Protein AF-A0A355X4A0-F1 (afdb_monomer_lite)

Sequence (243 aa):
MKKEEYIEKVLAHIQNKAFVSTIRQEIEGHIDDRELYYKDCGYDTETAQQKAIEHMGSADKLGIQMDMLHDYKKQKIVCIIGLVIFILHLICIKYLSSLIFNDYISPQSACISMIIACIVYRCAFVSRCRIILFLQGIASFGAALYFTENFNLIWIFSYTESDDIFEIICAVSVAVLGIMFFIHSIMCLTCSGEINALIKGKPNNKILRRYEIYGHILSAFSIACAVLAITCIPTVIEPFLQN

Radius of gyration: 24.7 Å; chains: 1; bounding box: 65×35×74 Å

pLDDT: mean 74.08, std 14.28, range [42.25, 96.19]

Secondary structure (DSSP, 8-state):
--HHHHHHHHHTT---HHHHHHHHHHHHHHHHHHHHHHHHTT--HHHHHHHHHHHH--HHHHHHHHHHHT-HHHHHHHHHHHHHHHHHHHHHHHHHHHHH-SS---HHHHHHHHHHHHHHHHHHHHTT-HHHHHHHHHHHHHHHHHHHHHTTHHHHTT---HHHHHHHHHHHHHHHHHHHHHHHHHHHHHT-HHHHHHHHSS--HHHHHHHHHHHHHHHHHHHHHHHHHHHHSHHHHTTTS--

Foldseek 3Di:
DALVVLLVLLLVLAPDPVCSVVSSVVSVVQLVVQLVVVVVVVDDNVVSSVVSSVVVPDSNVNSNVVNVVVPPVVLVVLVVVLVVLVVVLVVLLVVVCVVPPPLADDLLNLLVSLLSLLVSCLSCLVSLPLVSLQVSLVVLQVVLVVLPVSVPPVVLVVDDDPVSVVSVVSNVLSNVLSNLSNVLSVLSVCLPQVNCCVVPVGRDVVSVVVSNVVSVVSSVVSVVSSVVSVVVVVVVCVVVVVD

Structure (mmCIF, N/CA/C/O backbone):
data_AF-A0A355X4A0-F1
#
_entry.id   AF-A0A355X4A0-F1
#
loop_
_atom_site.group_PDB
_atom_site.id
_atom_site.type_symbol
_atom_site.label_atom_id
_atom_site.label_alt_id
_atom_site.label_comp_id
_atom_site.label_asym_id
_atom_site.label_entity_id
_atom_site.label_seq_id
_atom_site.pdbx_PDB_ins_code
_atom_site.Cartn_x
_atom_site.Cartn_y
_atom_site.Cartn_z
_atom_site.occupancy
_atom_site.B_iso_or_equiv
_atom_site.auth_seq_id
_atom_site.auth_comp_id
_atom_site.auth_asym_id
_atom_site.auth_atom_id
_atom_site.pdbx_PDB_model_num
ATOM 1 N N . MET A 1 1 ? -18.831 -1.810 35.058 1.00 83.69 1 MET A N 1
ATOM 2 C CA . MET A 1 1 ? -17.821 -0.867 34.518 1.00 83.69 1 MET A CA 1
ATOM 3 C C . MET A 1 1 ? -18.489 -0.128 33.381 1.00 83.69 1 MET A C 1
ATOM 5 O O . MET A 1 1 ? -19.168 -0.781 32.600 1.00 83.69 1 MET A O 1
ATOM 9 N N . LYS A 1 2 ? -18.372 1.199 33.309 1.00 91.06 2 LYS A N 1
ATOM 10 C CA . LYS A 1 2 ? -19.037 1.971 32.242 1.00 91.06 2 LYS A CA 1
ATOM 11 C C . LYS A 1 2 ? -18.257 1.879 30.925 1.00 91.06 2 LYS A C 1
ATOM 13 O O . LYS A 1 2 ? -17.052 1.640 30.953 1.00 91.06 2 LYS A O 1
ATOM 18 N N . LYS A 1 3 ? -18.924 2.115 29.786 1.00 92.25 3 LYS A N 1
ATOM 19 C CA . LYS A 1 3 ? -18.299 2.113 28.444 1.00 92.25 3 LYS A CA 1
ATOM 20 C C . LYS A 1 3 ? -17.035 2.979 28.395 1.00 92.25 3 LYS A C 1
ATOM 22 O O . LYS A 1 3 ? -15.987 2.500 27.976 1.00 92.25 3 LYS A O 1
ATOM 27 N N . GLU A 1 4 ? -17.125 4.214 28.883 1.00 94.00 4 GLU A N 1
ATOM 28 C CA . GLU A 1 4 ? -15.998 5.155 28.857 1.00 94.00 4 GLU A CA 1
ATOM 29 C C . GLU A 1 4 ? -14.817 4.666 29.704 1.00 94.00 4 GLU A C 1
ATOM 31 O O . GLU A 1 4 ? -13.674 4.686 29.268 1.00 94.00 4 GLU A O 1
ATOM 36 N N . GLU A 1 5 ? -15.099 4.134 30.893 1.00 94.75 5 GLU A N 1
ATOM 37 C CA . GLU A 1 5 ? -14.084 3.585 31.797 1.00 94.75 5 GLU A CA 1
ATOM 38 C C . GLU A 1 5 ? -13.359 2.380 31.174 1.00 94.75 5 GLU A C 1
ATOM 40 O O . GLU A 1 5 ? -12.141 2.248 31.303 1.00 94.75 5 GLU A O 1
ATOM 45 N N . TYR A 1 6 ? -14.091 1.525 30.450 1.00 95.88 6 TYR A N 1
ATOM 46 C CA . TYR A 1 6 ? -13.503 0.420 29.696 1.00 95.88 6 TYR A CA 1
ATOM 47 C C . TYR A 1 6 ? -12.553 0.921 28.609 1.00 95.88 6 TYR A C 1
ATOM 49 O O . TYR A 1 6 ? -11.417 0.455 28.523 1.00 95.88 6 TYR A O 1
ATOM 57 N N . ILE A 1 7 ? -13.010 1.879 27.798 1.00 95.50 7 ILE A N 1
ATOM 58 C CA . ILE A 1 7 ? -12.231 2.449 26.696 1.00 95.50 7 ILE A CA 1
ATOM 59 C C . ILE A 1 7 ? -10.959 3.102 27.233 1.00 95.50 7 ILE A C 1
ATOM 61 O O . ILE A 1 7 ? -9.876 2.780 26.754 1.00 95.50 7 ILE A O 1
ATOM 65 N N . GLU A 1 8 ? -11.056 3.943 28.263 1.00 96.19 8 GLU A N 1
ATOM 66 C CA . GLU A 1 8 ? -9.885 4.579 28.881 1.00 96.19 8 GLU A CA 1
ATOM 67 C C . GLU A 1 8 ? -8.876 3.546 29.388 1.00 96.19 8 GLU A C 1
ATOM 69 O O . GLU A 1 8 ? -7.669 3.683 29.178 1.00 96.19 8 GLU A O 1
ATOM 74 N N . LYS A 1 9 ? -9.363 2.456 29.989 1.00 96.19 9 LYS A N 1
ATOM 75 C CA . LYS A 1 9 ? -8.500 1.376 30.465 1.00 96.19 9 LYS A CA 1
ATOM 76 C C . LYS A 1 9 ? -7.798 0.639 29.321 1.00 96.19 9 LYS A C 1
ATOM 78 O O . LYS A 1 9 ? -6.629 0.293 29.463 1.00 96.19 9 LYS A O 1
ATOM 83 N N . VAL A 1 10 ? -8.461 0.431 28.181 1.00 95.12 10 VAL A N 1
ATOM 84 C CA . VAL A 1 10 ? -7.822 -0.131 26.976 1.00 95.12 10 VAL A CA 1
ATOM 85 C C . VAL A 1 10 ? -6.773 0.838 26.419 1.00 95.12 10 VAL A C 1
ATOM 87 O O . VAL A 1 10 ? -5.648 0.433 26.127 1.00 95.12 10 VAL A O 1
ATOM 90 N N . LEU A 1 11 ? -7.114 2.126 26.309 1.00 94.44 11 LEU A N 1
ATOM 91 C CA . LEU A 1 11 ? -6.246 3.164 25.746 1.00 94.44 11 LEU A CA 1
ATOM 92 C C . LEU A 1 11 ? -5.001 3.445 26.600 1.00 94.44 11 LEU A C 1
ATOM 94 O O . LEU A 1 11 ? -3.976 3.867 26.060 1.00 94.44 11 LEU A O 1
ATOM 98 N N . ALA A 1 12 ? -5.054 3.178 27.907 1.00 94.38 12 ALA A N 1
ATOM 99 C CA . ALA A 1 12 ? -3.913 3.310 28.812 1.00 94.38 12 ALA A CA 1
ATOM 100 C C . ALA A 1 12 ? -2.725 2.407 28.427 1.00 94.38 12 ALA A C 1
ATOM 102 O O . ALA A 1 12 ? -1.577 2.768 28.689 1.00 94.38 12 ALA A O 1
ATOM 103 N N . HIS A 1 13 ? -2.983 1.276 27.761 1.00 91.62 13 HIS A N 1
ATOM 104 C CA . HIS A 1 13 ? -1.943 0.362 27.270 1.00 91.62 13 HIS A CA 1
ATOM 105 C C . HIS A 1 13 ? -1.293 0.826 25.962 1.00 91.62 13 HIS A C 1
ATOM 107 O O . HIS A 1 13 ? -0.249 0.303 25.585 1.00 91.62 13 HIS A O 1
ATOM 113 N N . ILE A 1 14 ? -1.874 1.820 25.281 1.00 88.44 14 ILE A N 1
ATOM 114 C CA . ILE A 1 14 ? -1.384 2.295 23.987 1.00 88.44 14 ILE A CA 1
ATOM 115 C C . ILE A 1 14 ? -0.216 3.264 24.192 1.00 88.44 14 ILE A C 1
ATOM 117 O O . ILE A 1 14 ? -0.379 4.411 24.644 1.00 88.44 14 ILE A O 1
ATOM 121 N N . GLN A 1 15 ? 0.981 2.818 23.809 1.00 83.19 15 GLN A N 1
ATOM 122 C CA . GLN A 1 15 ? 2.205 3.611 23.920 1.00 83.19 15 GLN A CA 1
ATOM 123 C C . GLN A 1 15 ? 2.239 4.727 22.875 1.00 83.19 15 GLN A C 1
ATOM 125 O O . GLN A 1 15 ? 2.650 5.854 23.165 1.00 83.19 15 GLN A O 1
ATOM 130 N N . ASN A 1 16 ? 1.778 4.438 21.655 1.00 76.25 16 ASN A N 1
ATOM 131 C CA . ASN A 1 16 ? 1.802 5.408 20.570 1.00 76.25 16 ASN A CA 1
ATOM 132 C C . ASN A 1 16 ? 0.557 6.306 20.564 1.00 76.25 16 ASN A C 1
ATOM 134 O O . ASN A 1 16 ? -0.514 5.926 20.087 1.00 76.25 16 ASN A O 1
ATOM 138 N N . LYS A 1 17 ? 0.733 7.555 21.005 1.00 80.38 17 LYS A N 1
ATOM 139 C CA . LYS A 1 17 ? -0.342 8.555 21.076 1.00 80.38 17 LYS A CA 1
ATOM 140 C C . LYS A 1 17 ? -0.965 8.914 19.723 1.00 80.38 17 LYS A C 1
ATOM 142 O O . LYS A 1 17 ? -2.125 9.307 19.704 1.00 80.38 17 LYS A O 1
ATOM 147 N N . ALA A 1 18 ? -0.261 8.708 18.607 1.00 70.44 18 ALA A N 1
ATOM 148 C CA . ALA A 1 18 ? -0.813 8.957 17.274 1.00 70.44 18 ALA A CA 1
ATOM 149 C C . ALA A 1 18 ? -1.974 8.008 16.917 1.00 70.44 18 ALA A C 1
ATOM 151 O O . ALA A 1 18 ? -2.864 8.393 16.166 1.00 70.44 18 ALA A O 1
ATOM 152 N N . PHE A 1 19 ? -1.993 6.789 17.470 1.00 72.94 19 PHE A N 1
ATOM 153 C CA . PHE A 1 19 ? -3.037 5.798 17.185 1.00 72.94 19 PHE A CA 1
ATOM 154 C C . PHE A 1 19 ? -4.173 5.784 18.210 1.00 72.94 19 PHE A C 1
ATOM 156 O O . PHE A 1 19 ? -5.199 5.160 17.956 1.00 72.94 19 PHE A O 1
ATOM 163 N N . VAL A 1 20 ? -4.042 6.502 19.331 1.00 84.50 20 VAL A N 1
ATOM 164 C CA . VAL A 1 20 ? -5.047 6.522 20.410 1.00 84.50 20 VAL A CA 1
ATOM 165 C C . VAL A 1 20 ? -6.430 6.925 19.895 1.00 84.50 20 VAL A C 1
ATOM 167 O O . VAL A 1 20 ? -7.415 6.280 20.238 1.00 84.50 20 VAL A O 1
ATOM 170 N N . SER A 1 21 ? -6.517 7.942 19.032 1.00 80.56 21 SER A N 1
ATOM 171 C CA . SER A 1 21 ? -7.794 8.385 18.451 1.00 80.56 21 SER A CA 1
ATOM 172 C C . SER A 1 21 ? -8.423 7.336 17.530 1.00 80.56 21 SER A C 1
ATOM 174 O O . SER A 1 21 ? -9.635 7.143 17.550 1.00 80.56 21 SER A O 1
ATOM 176 N N . THR A 1 22 ? -7.599 6.634 16.749 1.00 78.12 22 THR A N 1
ATOM 177 C CA . THR A 1 22 ? -8.055 5.595 15.815 1.00 78.12 22 THR A CA 1
ATOM 178 C C . THR A 1 22 ? -8.544 4.363 16.574 1.00 78.12 22 THR A C 1
ATOM 180 O O . THR A 1 22 ? -9.648 3.888 16.323 1.00 78.12 22 THR A O 1
ATOM 183 N N . ILE A 1 23 ? -7.760 3.896 17.550 1.00 86.25 23 ILE A N 1
ATOM 184 C CA . ILE A 1 23 ? -8.090 2.736 18.388 1.00 86.25 23 ILE A CA 1
ATOM 185 C C . ILE A 1 23 ? -9.340 3.018 19.227 1.00 86.25 23 ILE A C 1
ATOM 187 O O . ILE A 1 23 ? -10.214 2.160 19.329 1.00 86.25 23 ILE A O 1
ATOM 191 N N . ARG A 1 24 ? -9.477 4.236 19.771 1.00 91.38 24 ARG A N 1
ATOM 192 C CA . ARG A 1 24 ? -10.701 4.667 20.460 1.00 91.38 24 ARG A CA 1
ATOM 193 C C . ARG A 1 24 ? -11.923 4.486 19.566 1.00 91.38 24 ARG A C 1
ATOM 195 O O . ARG A 1 24 ? -12.879 3.840 19.977 1.00 91.38 24 ARG A O 1
ATOM 202 N N . GLN A 1 25 ? -11.870 5.019 18.347 1.00 83.19 25 GLN A N 1
ATOM 203 C CA . GLN A 1 25 ? -12.998 4.969 17.421 1.00 83.19 25 GLN A CA 1
ATOM 204 C C . GLN A 1 25 ? -13.369 3.527 17.030 1.00 83.19 25 GLN A C 1
ATOM 206 O O . GLN A 1 25 ? -1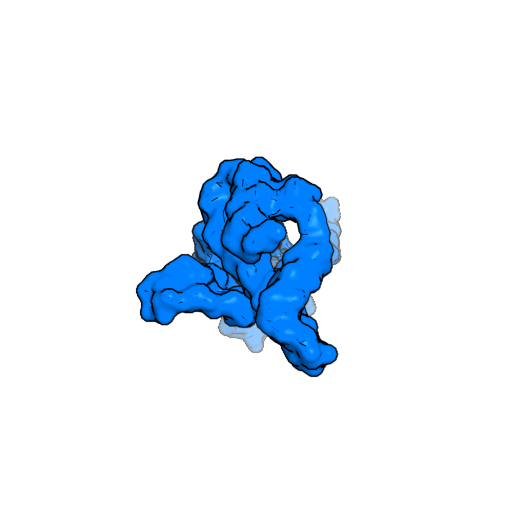4.550 3.213 16.888 1.00 83.19 25 GLN A O 1
ATOM 211 N N . GLU A 1 26 ? -12.377 2.651 16.857 1.00 86.12 26 GLU A N 1
ATOM 212 C CA . GLU A 1 26 ? -12.596 1.231 16.560 1.00 86.12 26 GLU A CA 1
ATOM 213 C C . GLU A 1 26 ? -13.312 0.512 17.711 1.00 86.12 26 GLU A C 1
ATOM 215 O O . GLU A 1 26 ? -14.306 -0.181 17.487 1.00 86.12 26 GLU A O 1
ATOM 220 N N . ILE A 1 27 ? -12.848 0.720 18.946 1.00 93.62 27 ILE A N 1
ATOM 221 C CA . ILE A 1 27 ? -13.436 0.104 20.141 1.00 93.62 27 ILE A CA 1
ATOM 222 C C . ILE A 1 27 ? -14.838 0.658 20.399 1.00 93.62 27 ILE A C 1
ATOM 224 O O . ILE A 1 27 ? -15.752 -0.119 20.668 1.00 93.62 27 ILE A O 1
ATOM 228 N N . GLU A 1 28 ? -15.023 1.977 20.301 1.00 91.69 28 GLU A N 1
ATOM 229 C CA . GLU A 1 28 ? -16.331 2.620 20.452 1.00 91.69 28 GLU A CA 1
ATOM 230 C C . GLU A 1 28 ? -17.339 2.045 19.461 1.00 91.69 28 GLU A C 1
ATOM 232 O O . GLU A 1 28 ? -18.401 1.593 19.886 1.00 91.69 28 GLU A O 1
ATOM 237 N N . GLY A 1 29 ? -16.974 1.983 18.176 1.00 84.69 29 GLY A N 1
ATOM 238 C CA . GLY A 1 29 ? -17.834 1.425 17.136 1.00 84.69 29 GLY A CA 1
ATOM 239 C C . GLY A 1 29 ? -18.177 -0.043 17.383 1.00 84.69 29 GLY A C 1
ATOM 240 O O . GLY A 1 29 ? -19.336 -0.426 17.274 1.00 84.69 29 GLY A O 1
ATOM 241 N N . HIS A 1 30 ? -17.202 -0.862 17.787 1.00 89.31 30 HIS A N 1
ATOM 242 C CA . HIS A 1 30 ? -17.462 -2.276 18.054 1.00 89.31 30 HIS A CA 1
ATOM 243 C C . HIS A 1 30 ? -18.342 -2.488 19.299 1.00 89.31 30 HIS A C 1
ATOM 245 O O . HIS A 1 30 ? -19.174 -3.393 19.309 1.00 89.31 30 HIS A O 1
ATOM 251 N N . ILE A 1 31 ? -18.197 -1.665 20.344 1.00 92.75 31 ILE A N 1
ATOM 252 C CA . ILE A 1 31 ? -19.097 -1.705 21.507 1.00 92.75 31 ILE A CA 1
ATOM 253 C C . ILE A 1 31 ? -20.508 -1.277 21.101 1.00 92.75 31 ILE A C 1
ATOM 255 O O . ILE A 1 31 ? -21.461 -1.946 21.489 1.00 92.75 31 ILE A O 1
ATOM 259 N N . ASP A 1 32 ? -20.646 -0.220 20.299 1.00 91.19 32 ASP A N 1
ATOM 260 C CA . ASP A 1 32 ? -21.950 0.277 19.844 1.00 91.19 32 ASP A CA 1
ATOM 261 C C . ASP A 1 32 ? -22.687 -0.749 18.976 1.00 91.19 32 ASP A C 1
ATOM 263 O O . ASP A 1 32 ? -23.872 -1.007 19.196 1.00 91.19 32 ASP A O 1
ATOM 267 N N . ASP A 1 33 ? -21.976 -1.409 18.059 1.00 91.12 33 ASP A N 1
ATOM 268 C CA . ASP A 1 33 ? -22.529 -2.490 17.239 1.00 91.12 33 ASP A CA 1
ATOM 269 C C . ASP A 1 33 ? -23.017 -3.666 18.109 1.00 91.12 33 ASP A C 1
ATOM 271 O O . ASP A 1 33 ? -24.063 -4.267 17.845 1.00 91.12 33 ASP A O 1
ATOM 275 N N . ARG A 1 34 ? -22.283 -3.997 19.182 1.00 91.12 34 ARG A N 1
ATOM 276 C CA . ARG A 1 34 ? -22.663 -5.065 20.123 1.00 91.12 34 ARG A CA 1
ATOM 277 C C . ARG A 1 34 ? -23.814 -4.662 21.033 1.00 91.12 34 ARG A C 1
ATOM 279 O O . ARG A 1 34 ? -24.676 -5.491 21.311 1.00 91.12 34 ARG A O 1
ATOM 286 N N . GLU A 1 35 ? -23.846 -3.415 21.485 1.00 93.19 35 GLU A N 1
ATOM 287 C CA . GLU A 1 35 ? -24.946 -2.881 22.285 1.00 93.19 35 GLU A CA 1
ATOM 288 C C . GLU A 1 35 ? -26.249 -2.916 21.479 1.00 93.19 35 GLU A C 1
ATOM 290 O O . GLU A 1 35 ? -27.268 -3.388 21.984 1.00 93.19 35 GLU A O 1
ATOM 295 N N . LEU A 1 36 ? -26.206 -2.497 20.210 1.00 92.38 36 LEU A N 1
ATOM 296 C CA . LEU A 1 36 ? -27.352 -2.563 19.306 1.00 92.38 36 LEU A CA 1
ATOM 297 C C . LEU A 1 36 ? -27.847 -4.004 19.129 1.00 92.38 36 LEU A C 1
ATOM 299 O O . LEU A 1 36 ? -29.034 -4.263 19.292 1.00 92.38 36 LEU A O 1
ATOM 303 N N . TYR A 1 37 ? -26.934 -4.954 18.907 1.00 94.12 37 TYR A N 1
ATOM 304 C CA . TYR A 1 37 ? -27.278 -6.374 18.809 1.00 94.12 37 TYR A CA 1
ATOM 305 C C . TYR A 1 37 ? -28.032 -6.890 20.046 1.00 94.12 37 TYR A C 1
ATOM 307 O O . TYR A 1 37 ? -29.023 -7.611 19.922 1.00 94.12 37 TYR A O 1
ATOM 315 N N . TYR A 1 38 ? -27.593 -6.526 21.254 1.00 95.19 38 TYR A N 1
ATOM 316 C CA . TYR A 1 38 ? -28.279 -6.954 22.473 1.00 95.19 38 TYR A CA 1
ATOM 317 C C . TYR A 1 38 ? -29.625 -6.245 22.672 1.00 95.19 38 TYR A C 1
ATOM 319 O O . TYR A 1 38 ? -30.570 -6.878 23.144 1.00 95.19 38 TYR A O 1
ATOM 327 N N . LYS A 1 39 ? -29.764 -4.983 22.258 1.00 94.31 39 LYS A N 1
ATOM 328 C CA . LYS A 1 39 ? -31.074 -4.311 22.230 1.00 94.31 39 LYS A CA 1
ATOM 329 C C . LYS A 1 39 ? -32.048 -5.009 21.284 1.00 94.31 39 LYS A C 1
ATOM 331 O O . LYS A 1 39 ? -33.187 -5.255 21.670 1.00 94.31 39 LYS A O 1
ATOM 336 N N . ASP A 1 40 ? -31.587 -5.414 20.103 1.00 96.06 40 ASP A N 1
ATOM 337 C CA . ASP A 1 40 ? -32.395 -6.165 19.131 1.00 96.06 40 ASP A CA 1
ATOM 338 C C . ASP A 1 40 ? -32.803 -7.549 19.664 1.00 96.06 40 ASP A C 1
ATOM 340 O O . ASP A 1 40 ? -33.860 -8.076 19.320 1.00 96.06 40 ASP A O 1
ATOM 344 N N . CYS A 1 41 ? -32.004 -8.118 20.571 1.00 94.50 41 CYS A N 1
ATOM 345 C CA . CYS A 1 41 ? -32.339 -9.334 21.315 1.00 94.50 41 CYS A CA 1
ATOM 346 C C . CYS A 1 41 ? -33.338 -9.102 22.471 1.00 94.50 41 CYS A C 1
ATOM 348 O O . CYS A 1 41 ? -33.665 -10.051 23.184 1.00 94.50 41 CYS A O 1
ATOM 350 N N . GLY A 1 42 ? -33.818 -7.871 22.676 1.00 95.38 42 GLY A N 1
ATOM 351 C CA . GLY A 1 42 ? -34.819 -7.513 23.684 1.00 95.38 42 GLY A CA 1
ATOM 352 C C . GLY A 1 42 ? -34.262 -7.129 25.058 1.00 95.38 42 GLY A C 1
ATOM 353 O O . GLY A 1 42 ? -35.037 -7.024 26.007 1.00 95.38 42 GLY A O 1
ATOM 354 N N . TYR A 1 43 ? -32.947 -6.921 25.193 1.00 95.56 43 TYR A N 1
ATOM 355 C CA . TYR A 1 43 ? -32.366 -6.386 26.428 1.00 95.56 43 TYR A CA 1
ATOM 356 C C . TYR A 1 43 ? -32.599 -4.873 26.539 1.00 95.56 43 TYR A C 1
ATOM 358 O O . TYR A 1 43 ? -32.575 -4.152 25.541 1.00 95.56 43 TYR A O 1
ATOM 366 N N . ASP A 1 44 ? -32.781 -4.375 27.763 1.00 95.62 44 ASP A N 1
ATOM 367 C CA . ASP A 1 44 ? -32.791 -2.936 28.024 1.00 95.62 44 ASP A CA 1
ATOM 368 C C . ASP A 1 44 ? -31.405 -2.317 27.768 1.00 95.62 44 ASP A C 1
ATOM 370 O O . ASP A 1 44 ? -30.392 -3.012 27.691 1.00 95.62 44 ASP A O 1
ATOM 374 N N . THR A 1 45 ? -31.353 -0.992 27.643 1.00 91.19 45 THR A N 1
ATOM 375 C CA . THR A 1 45 ? -30.124 -0.265 27.295 1.00 91.19 45 THR A CA 1
ATOM 376 C C . THR A 1 45 ? -28.965 -0.517 28.260 1.00 91.19 45 THR A C 1
ATOM 378 O O . THR A 1 45 ? -27.829 -0.652 27.807 1.00 91.19 45 THR A O 1
ATOM 381 N N . GLU A 1 46 ? -29.221 -0.586 29.567 1.00 93.00 46 GLU A N 1
ATOM 382 C CA . GLU A 1 46 ? -28.163 -0.762 30.566 1.00 93.00 46 GLU A CA 1
ATOM 383 C C . GLU A 1 46 ? -27.605 -2.188 30.505 1.00 93.00 46 GLU A C 1
ATOM 385 O O . GLU A 1 46 ? -26.390 -2.384 30.390 1.00 93.00 46 GLU A O 1
ATOM 390 N N . THR A 1 47 ? -28.491 -3.186 30.464 1.00 93.75 47 THR A N 1
ATOM 391 C CA . THR A 1 47 ? -28.101 -4.595 30.323 1.00 93.75 47 THR A CA 1
ATOM 392 C C . THR A 1 47 ? -27.400 -4.861 28.990 1.00 93.75 47 THR A C 1
ATOM 394 O O . THR A 1 47 ? -26.416 -5.603 28.941 1.00 93.75 47 THR A O 1
ATOM 397 N N . ALA A 1 48 ? -27.868 -4.250 27.900 1.00 95.62 48 ALA A N 1
ATOM 398 C CA . ALA A 1 48 ? -27.268 -4.381 26.576 1.00 95.62 48 ALA A CA 1
ATOM 399 C C . ALA A 1 48 ? -25.843 -3.816 26.536 1.00 95.62 48 ALA A C 1
ATOM 401 O O . ALA A 1 48 ? -24.941 -4.470 26.008 1.00 95.62 48 ALA A O 1
ATOM 402 N N . GLN A 1 49 ? -25.618 -2.645 27.141 1.00 94.44 49 GLN A N 1
ATOM 403 C CA . GLN A 1 49 ? -24.288 -2.043 27.224 1.00 94.44 49 GLN A CA 1
ATOM 404 C C . GLN A 1 49 ? -23.336 -2.900 28.062 1.00 94.44 49 GLN A C 1
ATOM 406 O O . GLN A 1 49 ? -22.199 -3.148 27.658 1.00 94.44 49 GLN A O 1
ATOM 411 N N . GLN A 1 50 ? -23.796 -3.396 29.210 1.00 95.19 50 GLN A N 1
ATOM 412 C CA . GLN A 1 50 ? -22.979 -4.245 30.073 1.00 95.19 50 GLN A CA 1
ATOM 413 C C . GLN A 1 50 ? -22.590 -5.552 29.361 1.00 95.19 50 GLN A C 1
ATOM 415 O O . GLN A 1 50 ? -21.416 -5.926 29.363 1.00 95.19 50 GLN A O 1
ATOM 420 N N . LYS A 1 51 ? -23.529 -6.189 28.648 1.00 94.56 51 LYS A N 1
ATOM 421 C CA . LYS A 1 51 ? -23.255 -7.367 27.807 1.00 94.56 51 LYS A CA 1
ATOM 422 C C . LYS A 1 51 ? -22.311 -7.065 26.644 1.00 94.56 51 LYS A C 1
ATOM 424 O O . LYS A 1 51 ? -21.490 -7.913 26.290 1.00 94.56 51 LYS A O 1
ATOM 429 N N . ALA A 1 52 ? -22.407 -5.879 26.044 1.00 94.69 52 ALA A N 1
ATOM 430 C CA . ALA A 1 52 ? -21.487 -5.447 24.997 1.00 94.69 52 ALA A CA 1
ATOM 431 C C . ALA A 1 52 ? -20.053 -5.348 25.533 1.00 94.69 52 ALA A C 1
ATOM 433 O O . ALA A 1 52 ? -19.142 -5.904 24.924 1.00 94.69 52 ALA A O 1
ATOM 434 N N . ILE A 1 53 ? -19.860 -4.733 26.704 1.00 95.06 53 ILE A N 1
ATOM 435 C CA . ILE A 1 53 ? -18.550 -4.624 27.365 1.00 95.06 53 ILE A CA 1
ATOM 436 C C . ILE A 1 53 ? -18.019 -6.004 27.775 1.00 95.06 53 ILE A C 1
ATOM 438 O O . ILE A 1 53 ? -16.853 -6.308 27.537 1.00 95.06 53 ILE A O 1
ATOM 442 N N . GLU A 1 54 ? -18.860 -6.871 28.342 1.00 93.94 54 GLU A N 1
ATOM 443 C CA . GLU A 1 54 ? -18.472 -8.244 28.700 1.00 93.94 54 GLU A CA 1
ATOM 444 C C . GLU A 1 54 ? -18.024 -9.052 27.479 1.00 93.94 54 GLU A C 1
ATOM 446 O O . GLU A 1 54 ? -17.036 -9.784 27.550 1.00 93.94 54 GLU A O 1
ATOM 451 N N . HIS A 1 55 ? -18.687 -8.860 26.337 1.00 93.25 55 HIS A N 1
ATOM 452 C CA . HIS A 1 55 ? -18.300 -9.477 25.073 1.00 93.25 55 HIS A CA 1
ATOM 453 C C . HIS A 1 55 ? -16.931 -8.983 24.568 1.00 93.25 55 HIS A C 1
ATOM 455 O O . HIS A 1 55 ? -16.224 -9.733 23.896 1.00 93.25 55 HIS A O 1
ATOM 461 N N . MET A 1 56 ? -16.525 -7.747 24.877 1.00 92.62 56 MET A N 1
ATOM 462 C CA . MET A 1 56 ? -15.177 -7.257 24.543 1.00 92.62 56 MET A CA 1
ATOM 463 C C . MET A 1 56 ? -14.082 -7.951 25.368 1.00 92.62 56 MET A C 1
ATOM 465 O O . MET A 1 56 ? -12.919 -7.983 24.965 1.00 92.62 56 MET A O 1
ATOM 469 N N . GLY A 1 57 ? -14.438 -8.531 26.517 1.00 92.88 57 GLY A N 1
ATOM 470 C CA . GLY A 1 57 ? -13.512 -9.221 27.407 1.00 92.88 57 GLY A CA 1
ATOM 471 C C . GLY A 1 57 ? -12.626 -8.266 28.211 1.00 92.88 57 GLY A C 1
ATOM 472 O O . GLY A 1 57 ? -12.984 -7.127 28.502 1.00 92.88 57 GLY A O 1
ATOM 473 N N . SER A 1 58 ? -11.446 -8.735 28.623 1.00 94.94 58 SER A N 1
ATOM 474 C CA . SER A 1 58 ? -10.537 -7.964 29.484 1.00 94.94 58 SER A CA 1
ATOM 475 C C . SER A 1 58 ? -9.945 -6.752 28.757 1.00 94.94 58 SER A C 1
ATOM 477 O O . SER A 1 58 ? -9.238 -6.918 27.763 1.00 94.94 58 SER A O 1
ATOM 479 N N . ALA A 1 59 ? -10.158 -5.556 29.319 1.00 93.94 59 ALA A N 1
ATOM 480 C CA . ALA A 1 59 ? -9.577 -4.306 28.822 1.00 93.94 59 ALA A CA 1
ATOM 481 C C . ALA A 1 59 ? -8.046 -4.374 28.720 1.00 93.94 59 ALA A C 1
ATOM 483 O O . ALA A 1 59 ? -7.465 -3.912 27.744 1.00 93.94 59 ALA A O 1
ATOM 484 N N . ASP A 1 60 ? -7.397 -5.002 29.705 1.00 93.56 60 ASP A N 1
ATOM 485 C CA . ASP A 1 60 ? -5.940 -5.117 29.753 1.00 93.56 60 ASP A CA 1
ATOM 486 C C . ASP A 1 60 ? -5.409 -6.016 28.630 1.00 93.56 60 ASP A C 1
ATOM 488 O O . ASP A 1 60 ? -4.470 -5.656 27.923 1.00 93.56 60 ASP A O 1
ATOM 492 N N . LYS A 1 61 ? -6.054 -7.168 28.401 1.00 92.56 61 LYS A N 1
ATOM 493 C CA . LYS A 1 61 ? -5.679 -8.066 27.298 1.00 92.56 61 LYS A CA 1
ATOM 494 C C . LYS A 1 61 ? -5.902 -7.409 25.939 1.00 92.56 61 LYS A C 1
ATOM 496 O O . LYS A 1 61 ? -5.026 -7.503 25.081 1.00 92.56 61 LYS A O 1
ATOM 501 N N . LEU A 1 62 ? -7.045 -6.746 25.757 1.00 92.69 62 LEU A N 1
ATOM 502 C CA . LEU A 1 62 ? -7.368 -6.046 24.517 1.00 92.69 62 LEU A CA 1
ATOM 503 C C . LEU A 1 62 ? -6.382 -4.900 24.258 1.00 92.69 62 LEU A C 1
ATOM 505 O O . LEU A 1 62 ? -5.876 -4.780 23.149 1.00 92.69 62 LEU A O 1
ATOM 509 N N . GLY A 1 63 ? -6.052 -4.107 25.281 1.00 90.94 63 GLY A N 1
ATOM 510 C CA . GLY A 1 63 ? -5.096 -3.003 25.183 1.00 90.94 63 GLY A CA 1
ATOM 511 C C . GLY A 1 63 ? -3.705 -3.458 24.758 1.00 90.94 63 GLY A C 1
ATOM 512 O O . GLY A 1 63 ? -3.145 -2.901 23.817 1.00 90.94 63 GLY A O 1
ATOM 513 N N . ILE A 1 64 ? -3.187 -4.528 25.369 1.00 88.88 64 ILE A N 1
ATOM 514 C CA . ILE A 1 64 ? -1.894 -5.118 24.989 1.00 88.88 64 ILE A CA 1
ATOM 515 C C . ILE A 1 64 ? -1.925 -5.629 23.540 1.00 88.88 64 ILE A C 1
ATOM 517 O O . ILE A 1 64 ? -0.991 -5.386 22.778 1.00 88.88 64 ILE A O 1
ATOM 521 N N . GLN A 1 65 ? -2.996 -6.318 23.135 1.00 86.56 65 GLN A N 1
ATOM 522 C CA . GLN A 1 65 ? -3.141 -6.812 21.761 1.00 86.56 65 GLN A CA 1
ATOM 523 C C . GLN A 1 65 ? -3.213 -5.668 20.743 1.00 86.56 65 GLN A C 1
ATOM 525 O O . GLN A 1 65 ? -2.573 -5.736 19.694 1.00 86.56 65 GLN A O 1
ATOM 530 N N . MET A 1 66 ? -3.954 -4.607 21.062 1.00 84.81 66 MET A N 1
ATOM 531 C CA . MET A 1 66 ? -4.097 -3.439 20.198 1.00 84.81 66 MET A CA 1
ATOM 532 C C . MET A 1 66 ? -2.790 -2.656 20.066 1.00 84.81 66 MET A C 1
ATOM 534 O O . MET A 1 66 ? -2.449 -2.263 18.949 1.00 84.81 66 MET A O 1
ATOM 538 N N . ASP A 1 67 ? -2.023 -2.492 21.150 1.00 85.06 67 ASP A N 1
ATOM 539 C CA . ASP A 1 67 ? -0.695 -1.862 21.112 1.00 85.06 67 ASP A CA 1
ATOM 540 C C . ASP A 1 67 ? 0.290 -2.678 20.255 1.00 85.06 67 ASP A C 1
ATOM 542 O O . ASP A 1 67 ? 0.989 -2.122 19.409 1.00 85.06 67 ASP A O 1
ATOM 546 N N . MET A 1 68 ? 0.272 -4.014 20.374 1.00 76.56 68 MET A N 1
ATOM 547 C CA . MET A 1 68 ? 1.099 -4.910 19.551 1.00 76.56 68 MET A CA 1
ATOM 548 C C . MET A 1 68 ? 0.745 -4.867 18.058 1.00 76.56 68 MET A C 1
ATOM 550 O O . MET A 1 68 ? 1.638 -4.930 17.209 1.00 76.56 68 MET A O 1
ATOM 554 N N . LEU A 1 69 ? -0.544 -4.786 17.714 1.00 72.06 69 LEU A N 1
ATOM 555 C CA . LEU A 1 69 ? -0.992 -4.668 16.320 1.00 72.06 69 LEU A CA 1
ATOM 556 C C . LEU A 1 69 ? -0.596 -3.319 15.708 1.00 72.06 69 LEU A C 1
ATOM 558 O O . LEU A 1 69 ? -0.287 -3.241 14.517 1.00 72.06 69 LEU A O 1
ATOM 562 N N . HIS A 1 70 ? -0.545 -2.276 16.531 1.00 68.50 70 HIS A N 1
ATOM 563 C CA . HIS A 1 70 ? -0.148 -0.927 16.142 1.00 68.50 70 HIS A CA 1
ATOM 564 C C . HIS A 1 70 ? 1.329 -0.627 16.460 1.00 68.50 70 HIS A C 1
ATOM 566 O O . HIS A 1 70 ? 1.707 0.544 16.558 1.00 68.50 70 HIS A O 1
ATOM 572 N N . ASP A 1 71 ? 2.175 -1.666 16.581 1.00 64.50 71 ASP A N 1
ATOM 573 C CA . ASP A 1 71 ? 3.581 -1.552 16.984 1.00 64.50 71 ASP A CA 1
ATOM 574 C C . ASP A 1 71 ? 4.383 -0.645 16.031 1.00 64.50 71 ASP A C 1
ATOM 576 O O . ASP A 1 71 ? 4.852 -1.006 14.943 1.00 64.50 71 ASP A O 1
ATOM 580 N N . TYR A 1 72 ? 4.550 0.581 16.509 1.00 58.47 72 TYR A N 1
ATOM 581 C CA . TYR A 1 72 ? 5.222 1.699 15.869 1.00 58.47 72 TYR A CA 1
ATOM 582 C C . TYR A 1 72 ? 6.681 1.411 15.504 1.00 58.47 72 TYR A C 1
ATOM 584 O O . TYR A 1 72 ? 7.195 1.976 14.535 1.00 58.47 72 TYR A O 1
ATOM 592 N N . LYS A 1 73 ? 7.370 0.531 16.248 1.00 62.00 73 LYS A N 1
ATOM 593 C CA . LYS A 1 73 ? 8.779 0.207 15.977 1.00 62.00 73 LYS A CA 1
ATOM 594 C C . LYS A 1 73 ? 8.920 -0.541 14.658 1.00 62.00 73 LYS A C 1
ATOM 596 O O . LYS A 1 73 ? 9.785 -0.200 13.853 1.00 62.00 73 LYS A O 1
ATOM 601 N N . LYS A 1 74 ? 8.030 -1.502 14.399 1.00 63.22 74 LYS A N 1
ATOM 602 C CA . LYS A 1 74 ? 8.009 -2.258 13.139 1.00 63.22 74 LYS A CA 1
ATOM 603 C C . LYS A 1 74 ? 7.670 -1.347 11.966 1.00 63.22 74 LYS A C 1
ATOM 605 O O . LYS A 1 74 ? 8.384 -1.363 10.968 1.00 63.22 74 LYS A O 1
ATOM 610 N N . GLN A 1 75 ? 6.658 -0.490 12.111 1.00 61.50 75 GLN A N 1
ATOM 611 C CA . GLN A 1 75 ? 6.282 0.466 11.062 1.00 61.50 75 GLN A CA 1
ATOM 612 C C . GLN A 1 75 ? 7.429 1.433 10.727 1.00 61.50 75 GLN A C 1
ATOM 614 O O . GLN A 1 75 ? 7.729 1.639 9.553 1.00 61.50 75 GLN A O 1
ATOM 619 N N . LYS A 1 76 ? 8.147 1.952 11.735 1.00 65.81 76 LYS A N 1
ATOM 620 C CA . LYS A 1 76 ? 9.346 2.784 11.533 1.00 65.81 76 LYS A CA 1
ATOM 621 C C . LYS A 1 76 ? 10.466 2.063 10.796 1.00 65.81 76 LYS A C 1
ATOM 623 O O . LYS A 1 76 ? 11.060 2.651 9.900 1.00 65.81 76 LYS A O 1
ATOM 628 N N . ILE A 1 77 ? 10.760 0.818 11.164 1.00 70.19 77 ILE A N 1
ATOM 629 C CA . ILE A 1 77 ? 11.806 0.030 10.501 1.00 70.19 77 ILE A CA 1
ATOM 630 C C . ILE A 1 77 ? 11.443 -0.187 9.030 1.00 70.19 77 ILE A C 1
ATOM 632 O O . ILE A 1 77 ? 12.280 0.052 8.165 1.00 70.19 77 ILE A O 1
ATOM 636 N N . VAL A 1 78 ? 10.190 -0.545 8.723 1.00 67.44 78 VAL A N 1
ATOM 637 C CA . VAL A 1 78 ? 9.746 -0.711 7.329 1.00 67.44 78 VAL A CA 1
ATOM 638 C C . VAL A 1 78 ? 9.766 0.626 6.574 1.00 67.44 78 VAL A C 1
ATOM 640 O O . VAL A 1 78 ? 10.180 0.644 5.419 1.00 67.44 78 VAL A O 1
ATOM 643 N N . CYS A 1 79 ? 9.412 1.753 7.209 1.00 65.44 79 CYS A N 1
ATOM 644 C CA . CYS A 1 79 ? 9.571 3.092 6.621 1.00 65.44 79 CYS A CA 1
ATOM 645 C C . CYS A 1 79 ? 11.035 3.408 6.286 1.00 65.44 79 CYS A C 1
ATOM 647 O O . CYS A 1 79 ? 11.317 3.881 5.190 1.00 65.44 79 CYS A O 1
ATOM 649 N N . ILE A 1 80 ? 11.964 3.158 7.218 1.00 73.69 80 ILE A N 1
ATOM 650 C CA . ILE A 1 80 ? 13.400 3.412 7.025 1.00 73.69 80 ILE A CA 1
ATOM 651 C C . ILE A 1 80 ? 13.940 2.531 5.898 1.00 73.69 80 ILE A C 1
ATOM 653 O O . ILE A 1 80 ? 14.615 3.034 5.007 1.00 73.69 80 ILE A O 1
ATOM 657 N N . ILE A 1 81 ? 13.593 1.241 5.891 1.00 72.75 81 ILE A N 1
ATOM 658 C CA . ILE A 1 81 ? 13.957 0.318 4.810 1.00 72.75 81 ILE A CA 1
ATOM 659 C C . ILE A 1 81 ? 13.389 0.819 3.476 1.00 72.75 81 ILE A C 1
ATOM 661 O O . ILE A 1 81 ? 14.127 0.909 2.502 1.00 72.75 81 ILE A O 1
ATOM 665 N N . GLY A 1 82 ? 12.114 1.215 3.432 1.00 67.81 82 GLY A N 1
ATOM 666 C CA . GLY A 1 82 ? 11.485 1.771 2.232 1.00 67.81 82 GLY A CA 1
ATOM 667 C C . GLY A 1 82 ? 12.182 3.035 1.721 1.00 67.81 82 GLY A C 1
ATOM 668 O O . GLY A 1 82 ? 12.417 3.153 0.522 1.00 67.81 82 GLY A O 1
ATOM 669 N N . LEU A 1 83 ? 12.579 3.942 2.619 1.00 69.31 83 LEU A N 1
ATOM 670 C CA . LEU A 1 83 ? 13.334 5.152 2.284 1.00 69.31 83 LEU A CA 1
ATOM 671 C C . LEU A 1 83 ? 14.721 4.817 1.718 1.00 69.31 83 LEU A C 1
ATOM 673 O O . LEU A 1 83 ? 15.126 5.388 0.710 1.00 69.31 83 LEU A O 1
ATOM 677 N N . VAL A 1 84 ? 15.440 3.879 2.340 1.00 76.44 84 VAL A N 1
ATOM 678 C CA . VAL A 1 84 ? 16.759 3.436 1.867 1.00 76.44 84 VAL A CA 1
ATOM 679 C C . VAL A 1 84 ? 16.647 2.803 0.481 1.00 76.44 84 VAL A C 1
ATOM 681 O O . VAL A 1 84 ? 17.409 3.172 -0.407 1.00 76.44 84 VAL A O 1
ATOM 684 N N . ILE A 1 85 ? 15.669 1.917 0.257 1.00 70.06 85 ILE A N 1
ATOM 685 C CA . ILE A 1 85 ? 15.436 1.303 -1.061 1.00 70.06 85 ILE A CA 1
ATOM 686 C C . ILE A 1 85 ? 15.051 2.375 -2.093 1.00 70.06 85 ILE A C 1
ATOM 688 O O . ILE A 1 85 ? 15.539 2.327 -3.217 1.00 70.06 85 ILE A O 1
ATOM 692 N N . PHE A 1 86 ? 14.242 3.373 -1.726 1.00 70.00 86 PHE A N 1
ATOM 693 C CA . PHE A 1 86 ? 13.898 4.485 -2.618 1.00 70.00 86 PHE A CA 1
ATOM 694 C C . PHE A 1 86 ? 15.125 5.320 -3.013 1.00 70.00 86 PHE A C 1
ATOM 696 O O . PHE A 1 86 ? 15.325 5.611 -4.189 1.00 70.00 86 PHE A O 1
ATOM 703 N N . ILE A 1 87 ? 15.993 5.662 -2.058 1.00 72.44 87 ILE A N 1
ATOM 704 C CA . ILE A 1 87 ? 17.243 6.382 -2.344 1.00 72.44 87 ILE A CA 1
ATOM 705 C C . ILE A 1 87 ? 18.151 5.533 -3.244 1.00 72.44 87 ILE A C 1
ATOM 707 O O . ILE A 1 87 ? 18.683 6.042 -4.230 1.00 72.44 87 ILE A O 1
ATOM 711 N N . LEU A 1 88 ? 18.284 4.235 -2.955 1.00 67.31 88 LEU A N 1
ATOM 712 C CA . LEU A 1 88 ? 19.028 3.299 -3.799 1.00 67.31 88 LEU A CA 1
ATOM 713 C C . LEU A 1 88 ? 18.436 3.205 -5.210 1.00 67.31 88 LEU A C 1
ATOM 715 O O . LEU A 1 88 ? 19.197 3.146 -6.167 1.00 67.31 88 LEU A O 1
ATOM 719 N N . HIS A 1 89 ? 17.111 3.251 -5.361 1.00 67.62 89 HIS A N 1
ATOM 720 C CA . HIS A 1 89 ? 16.438 3.275 -6.659 1.00 67.62 89 HIS A CA 1
ATOM 721 C C . HIS A 1 89 ? 16.791 4.529 -7.463 1.00 67.62 89 HIS A C 1
ATOM 723 O O . HIS A 1 89 ? 17.173 4.412 -8.623 1.00 67.62 89 HIS A O 1
ATOM 729 N N . LEU A 1 90 ? 16.743 5.715 -6.845 1.00 66.81 90 LEU A N 1
ATOM 730 C CA . LEU A 1 90 ? 17.121 6.970 -7.507 1.00 66.81 90 LEU A CA 1
ATOM 731 C C . LEU A 1 90 ? 18.596 6.971 -7.935 1.00 66.81 90 LEU A C 1
ATOM 733 O O . LEU A 1 90 ? 18.928 7.416 -9.035 1.00 66.81 90 LEU A O 1
ATOM 737 N N . ILE A 1 91 ? 19.480 6.442 -7.084 1.00 66.62 91 ILE A N 1
ATOM 738 C CA . ILE A 1 91 ? 20.905 6.273 -7.396 1.00 66.62 91 ILE A CA 1
ATOM 739 C C . ILE A 1 91 ? 21.075 5.268 -8.541 1.00 66.62 91 ILE A C 1
ATOM 741 O O . ILE A 1 91 ? 21.799 5.556 -9.488 1.00 66.62 91 ILE A O 1
ATOM 745 N N . CYS A 1 92 ? 20.388 4.126 -8.494 1.00 61.12 92 CYS A N 1
ATOM 746 C CA . CYS A 1 92 ? 20.467 3.082 -9.511 1.00 61.12 92 CYS A CA 1
ATOM 747 C C . CYS A 1 92 ? 19.961 3.579 -10.869 1.00 61.12 92 CYS A C 1
ATOM 749 O O . CYS A 1 92 ? 20.663 3.396 -11.852 1.00 61.12 92 CYS A O 1
ATOM 751 N N . ILE A 1 93 ? 18.834 4.301 -10.926 1.00 63.94 93 ILE A N 1
ATOM 752 C CA . ILE A 1 93 ? 18.351 4.933 -12.163 1.00 63.94 93 ILE A CA 1
ATOM 753 C C . ILE A 1 93 ? 19.412 5.881 -12.721 1.00 63.94 93 ILE A C 1
ATOM 755 O O . ILE A 1 93 ? 19.752 5.780 -13.893 1.00 63.94 93 ILE A O 1
ATOM 759 N N . LYS A 1 94 ? 19.984 6.765 -11.892 1.00 63.09 94 LYS A N 1
ATOM 760 C CA . LYS A 1 94 ? 20.995 7.734 -12.339 1.00 63.09 94 LYS A CA 1
ATOM 761 C C . LYS A 1 94 ? 22.286 7.063 -12.825 1.00 63.09 94 LYS A C 1
ATOM 763 O O . LYS A 1 94 ? 22.835 7.480 -13.838 1.00 63.09 94 LYS A O 1
ATOM 768 N N . TYR A 1 95 ? 22.781 6.047 -12.118 1.00 54.84 95 TYR A N 1
ATOM 769 C CA . TYR A 1 95 ? 24.008 5.334 -12.491 1.00 54.84 95 TYR A CA 1
ATOM 770 C C . TYR A 1 95 ? 23.804 4.411 -13.689 1.00 54.84 95 TYR A C 1
ATOM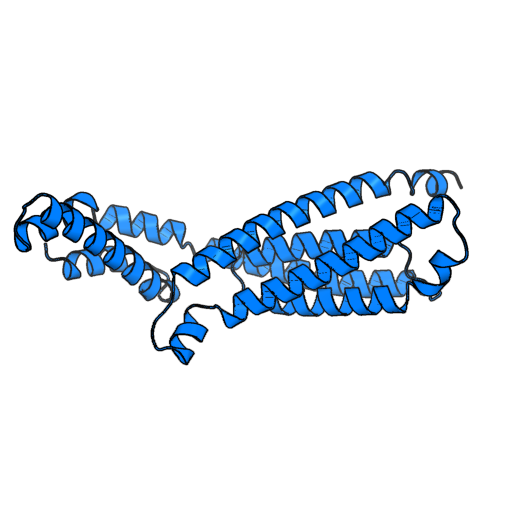 772 O O . TYR A 1 95 ? 24.666 4.378 -14.554 1.00 54.84 95 TYR A O 1
ATOM 780 N N . LEU A 1 96 ? 22.674 3.707 -13.773 1.00 51.50 96 LEU A N 1
ATOM 781 C CA . LEU A 1 96 ? 22.326 2.862 -14.915 1.00 51.50 96 LEU A CA 1
ATOM 782 C C . LEU A 1 96 ? 22.137 3.718 -16.169 1.00 51.50 96 LEU A C 1
ATOM 784 O O . LEU A 1 96 ? 22.703 3.415 -17.207 1.00 51.50 96 LEU A O 1
ATOM 788 N N . SER A 1 97 ? 21.448 4.851 -16.035 1.00 54.38 97 SER A N 1
ATOM 789 C CA . SER A 1 97 ? 21.349 5.885 -17.064 1.00 54.38 97 SER A CA 1
ATOM 790 C C . SER A 1 97 ? 22.746 6.380 -17.477 1.00 54.38 97 SER A C 1
ATOM 792 O O . SER A 1 97 ? 23.078 6.335 -18.654 1.00 54.38 97 SER A O 1
ATOM 794 N N . SER A 1 98 ? 23.624 6.719 -16.522 1.00 53.78 98 SER A N 1
ATOM 795 C CA . SER A 1 98 ? 25.009 7.158 -16.781 1.00 53.78 98 SER A CA 1
ATOM 796 C C . SER A 1 98 ? 25.934 6.102 -17.400 1.00 53.78 98 SER A C 1
ATOM 798 O O . SER A 1 98 ? 26.864 6.485 -18.101 1.00 53.78 98 SER A O 1
ATOM 800 N N . LEU A 1 99 ? 25.736 4.814 -17.110 1.00 47.44 99 LEU A N 1
ATOM 801 C CA . LEU A 1 99 ? 26.504 3.700 -17.682 1.00 47.44 99 LEU A CA 1
ATOM 802 C C . LEU A 1 99 ? 26.011 3.323 -19.085 1.00 47.44 99 LEU A C 1
ATOM 804 O O . LEU A 1 99 ? 26.780 2.751 -19.852 1.00 47.44 99 LEU A O 1
ATOM 808 N N . ILE A 1 100 ? 24.748 3.629 -19.403 1.00 46.75 100 ILE A N 1
ATOM 809 C CA . ILE A 1 100 ? 24.082 3.251 -20.656 1.00 46.75 100 ILE A CA 1
ATOM 810 C C . ILE A 1 100 ? 24.044 4.396 -21.679 1.00 46.75 100 ILE A C 1
ATOM 812 O O . ILE A 1 100 ? 23.873 4.089 -22.850 1.00 46.75 100 ILE A O 1
ATOM 816 N N . PHE A 1 101 ? 24.247 5.672 -21.304 1.00 48.56 101 PHE A N 1
ATOM 817 C CA . PHE A 1 101 ? 24.263 6.825 -22.230 1.00 48.56 101 PHE A CA 1
ATOM 818 C C . PHE A 1 101 ? 25.374 6.752 -23.309 1.00 48.56 101 PHE A C 1
ATOM 820 O O . PHE A 1 101 ? 26.373 7.465 -23.260 1.00 48.56 101 PHE A O 1
ATOM 827 N N . ASN A 1 102 ? 25.185 5.883 -24.299 1.00 47.50 102 ASN A N 1
ATOM 828 C CA . ASN A 1 102 ? 24.811 6.262 -25.654 1.00 47.50 102 ASN A CA 1
ATOM 829 C C . ASN A 1 102 ? 23.271 6.253 -25.743 1.00 47.50 102 ASN A C 1
ATOM 831 O O . ASN A 1 102 ? 22.714 5.187 -25.956 1.00 47.50 102 ASN A O 1
ATOM 835 N N . ASP A 1 103 ? 22.612 7.397 -25.508 1.00 53.28 103 ASP A N 1
ATOM 836 C CA . ASP A 1 103 ? 21.246 7.838 -25.898 1.00 53.28 103 ASP A CA 1
ATOM 837 C C . ASP A 1 103 ? 20.046 6.855 -26.038 1.00 53.28 103 ASP A C 1
ATOM 839 O O . ASP A 1 103 ? 18.975 7.274 -26.473 1.00 53.28 103 ASP A O 1
ATOM 843 N N . TYR A 1 104 ? 20.139 5.587 -25.635 1.00 56.16 104 TYR A N 1
ATOM 844 C CA . TYR A 1 104 ? 19.104 4.572 -25.833 1.00 56.16 104 TYR A CA 1
ATOM 845 C C . TYR A 1 104 ? 18.795 3.844 -24.523 1.00 56.16 104 TYR A C 1
ATOM 847 O O . TYR A 1 104 ? 19.656 3.206 -23.915 1.00 56.16 104 TYR A O 1
ATOM 855 N N . ILE A 1 105 ? 17.544 3.930 -24.069 1.00 58.75 105 ILE A N 1
ATOM 856 C CA . ILE A 1 105 ? 17.074 3.178 -22.902 1.00 58.75 105 ILE A CA 1
ATOM 857 C C . ILE A 1 105 ? 16.803 1.752 -23.356 1.00 58.75 105 ILE A C 1
ATOM 859 O O . ILE A 1 105 ? 15.817 1.487 -24.040 1.00 58.75 105 ILE A O 1
ATOM 863 N N . SER A 1 106 ? 17.658 0.820 -22.949 1.00 62.97 106 SER A N 1
ATOM 864 C CA . SER A 1 106 ? 17.449 -0.583 -23.286 1.00 62.97 106 SER A CA 1
ATOM 865 C C . SER A 1 106 ? 16.226 -1.154 -22.534 1.00 62.97 106 SER A C 1
ATOM 867 O O . SER A 1 106 ? 16.015 -0.814 -21.359 1.00 62.97 106 SER A O 1
ATOM 869 N N . PRO A 1 107 ? 15.431 -2.059 -23.131 1.00 63.38 107 PRO A N 1
ATOM 870 C CA . PRO A 1 107 ? 14.267 -2.674 -22.475 1.00 63.38 107 PRO A CA 1
ATOM 871 C C . PRO A 1 107 ? 14.597 -3.372 -21.145 1.00 63.38 107 PRO A C 1
ATOM 873 O O . PRO A 1 107 ? 13.784 -3.409 -20.217 1.00 63.38 107 PRO A O 1
ATOM 876 N N . GLN A 1 108 ? 15.820 -3.890 -21.007 1.00 66.81 108 GLN A N 1
ATOM 877 C CA . GLN A 1 108 ? 16.301 -4.553 -19.792 1.00 66.81 108 GLN A CA 1
ATOM 878 C C . GLN A 1 108 ? 16.437 -3.556 -18.633 1.00 66.81 108 GLN A C 1
ATOM 880 O O . GLN A 1 108 ? 16.044 -3.854 -17.503 1.00 66.81 108 GLN A O 1
ATOM 885 N N . SER A 1 109 ? 16.936 -2.348 -18.912 1.00 67.75 109 SER A N 1
ATOM 886 C CA . SER A 1 109 ? 17.043 -1.282 -17.911 1.00 67.75 109 SER A CA 1
ATOM 887 C C . SER A 1 109 ? 15.665 -0.842 -17.396 1.00 67.75 109 SER A C 1
ATOM 889 O O . SER A 1 109 ? 15.487 -0.613 -16.195 1.00 67.75 109 SER A O 1
ATOM 891 N N . ALA A 1 110 ? 14.659 -0.838 -18.276 1.00 69.12 110 ALA A N 1
ATOM 892 C CA . ALA A 1 110 ? 13.272 -0.554 -17.930 1.00 69.12 110 ALA A CA 1
ATOM 893 C C . ALA A 1 110 ? 12.660 -1.652 -17.048 1.00 69.12 110 ALA A C 1
ATOM 895 O O . ALA A 1 110 ? 12.008 -1.345 -16.049 1.00 69.12 110 ALA A O 1
ATOM 896 N N . CYS A 1 111 ? 12.940 -2.926 -17.345 1.00 69.75 111 CYS A N 1
ATOM 897 C CA . CYS A 1 111 ? 12.509 -4.056 -16.519 1.00 69.75 111 CYS A CA 1
ATOM 898 C C . CYS A 1 111 ? 13.109 -4.003 -15.108 1.00 69.75 111 CYS A C 1
ATOM 900 O O . CYS A 1 111 ? 12.391 -4.179 -14.123 1.00 69.75 111 CYS A O 1
ATOM 902 N N . ILE A 1 112 ? 14.408 -3.706 -14.991 1.00 73.44 112 ILE A N 1
ATOM 903 C CA . ILE A 1 112 ? 15.082 -3.553 -13.692 1.00 73.44 112 ILE A CA 1
ATOM 904 C C . ILE A 1 112 ? 14.467 -2.389 -12.906 1.00 73.44 112 ILE A C 1
ATOM 906 O O . ILE A 1 112 ? 14.124 -2.548 -11.732 1.00 73.44 112 ILE A O 1
ATOM 910 N N . SER A 1 113 ? 14.261 -1.241 -13.556 1.00 72.88 113 SER A N 1
ATOM 911 C CA . SER A 1 113 ? 13.607 -0.079 -12.944 1.00 72.88 113 SER A CA 1
ATOM 912 C C . SER A 1 113 ? 12.196 -0.415 -12.441 1.00 72.88 113 SER A C 1
ATOM 914 O O . SER A 1 113 ? 11.852 -0.103 -11.299 1.00 72.88 113 SER A O 1
ATOM 916 N N . MET A 1 114 ? 11.411 -1.144 -13.241 1.00 74.88 114 MET A N 1
ATOM 917 C CA . MET A 1 114 ? 10.063 -1.601 -12.894 1.00 74.88 114 MET A CA 1
ATOM 918 C C . MET A 1 114 ? 10.049 -2.536 -11.681 1.00 74.88 114 MET A C 1
ATOM 920 O O . MET A 1 114 ? 9.227 -2.358 -10.780 1.00 74.88 114 MET A O 1
ATOM 924 N N . ILE A 1 115 ? 10.964 -3.510 -11.622 1.00 77.06 115 ILE A N 1
ATOM 925 C CA . ILE A 1 115 ? 11.086 -4.439 -10.488 1.00 77.06 115 ILE A CA 1
ATOM 926 C C . ILE A 1 115 ? 11.370 -3.660 -9.203 1.00 77.06 115 ILE A C 1
ATOM 928 O O . ILE A 1 115 ? 10.698 -3.864 -8.188 1.00 77.06 115 ILE A O 1
ATOM 932 N N . ILE A 1 116 ? 12.327 -2.730 -9.247 1.00 77.25 116 ILE A N 1
ATOM 933 C CA . ILE A 1 116 ? 12.675 -1.917 -8.081 1.00 77.25 116 ILE A CA 1
ATOM 934 C C . ILE A 1 116 ? 11.486 -1.038 -7.669 1.00 77.25 116 ILE A C 1
ATOM 936 O O . ILE A 1 116 ? 11.161 -0.978 -6.482 1.00 77.25 116 ILE A O 1
ATOM 940 N N . ALA A 1 117 ? 10.783 -0.424 -8.625 1.00 76.62 117 ALA A N 1
ATOM 941 C CA . ALA A 1 117 ? 9.595 0.379 -8.345 1.00 76.62 117 ALA A CA 1
ATOM 942 C C . ALA A 1 117 ? 8.486 -0.437 -7.655 1.00 76.62 117 ALA A C 1
ATOM 944 O O . ALA A 1 117 ? 7.879 0.043 -6.694 1.00 76.62 117 ALA A O 1
ATOM 945 N N . CYS A 1 118 ? 8.265 -1.689 -8.073 1.00 80.94 118 CYS A N 1
ATOM 946 C CA . CYS A 1 118 ? 7.314 -2.602 -7.431 1.00 80.94 118 CYS A CA 1
ATOM 947 C C . CYS A 1 118 ? 7.720 -2.939 -5.986 1.00 80.94 118 CYS A C 1
ATOM 949 O O . CYS A 1 118 ? 6.876 -2.939 -5.084 1.00 80.94 118 CYS A O 1
ATOM 951 N N . ILE A 1 119 ? 9.012 -3.186 -5.740 1.00 80.88 119 ILE A N 1
ATOM 952 C CA . ILE A 1 119 ? 9.540 -3.466 -4.395 1.00 80.88 119 ILE A CA 1
ATOM 953 C C . ILE A 1 119 ? 9.357 -2.249 -3.484 1.00 80.88 119 ILE A C 1
ATOM 955 O O . ILE A 1 119 ? 8.808 -2.385 -2.388 1.00 80.88 119 ILE A O 1
ATOM 959 N N . VAL A 1 120 ? 9.758 -1.057 -3.939 1.00 78.25 120 VAL A N 1
ATOM 960 C CA . VAL A 1 120 ? 9.607 0.189 -3.173 1.00 78.25 120 VAL A CA 1
ATOM 961 C C . VAL A 1 120 ? 8.140 0.453 -2.865 1.00 78.25 120 VAL A C 1
ATOM 963 O O . VAL A 1 120 ? 7.801 0.719 -1.712 1.00 78.25 120 VAL A O 1
ATOM 966 N N . TYR A 1 121 ? 7.259 0.326 -3.862 1.00 81.62 121 TYR A N 1
ATOM 967 C CA . TYR A 1 121 ? 5.819 0.486 -3.680 1.00 81.62 121 TYR A CA 1
ATOM 968 C C . TYR A 1 121 ? 5.281 -0.470 -2.610 1.00 81.62 121 TYR A C 1
ATOM 970 O O . TYR A 1 121 ? 4.573 -0.042 -1.697 1.00 81.62 121 TYR A O 1
ATOM 978 N N . ARG A 1 122 ? 5.669 -1.752 -2.648 1.00 81.44 122 ARG A N 1
ATOM 979 C CA . ARG A 1 122 ? 5.251 -2.741 -1.645 1.00 81.44 122 ARG A CA 1
ATOM 980 C C . ARG A 1 122 ? 5.756 -2.388 -0.248 1.00 81.44 122 ARG A C 1
ATOM 982 O O . ARG A 1 122 ? 4.979 -2.448 0.702 1.00 81.44 122 ARG A O 1
ATOM 989 N N . CYS A 1 123 ? 7.019 -1.994 -0.109 1.00 74.94 123 CYS A N 1
ATOM 990 C CA . CYS A 1 123 ? 7.581 -1.564 1.172 1.00 74.94 123 CYS A CA 1
ATOM 991 C C . CYS A 1 123 ? 6.871 -0.312 1.714 1.00 74.94 123 CYS A C 1
ATOM 993 O O . CYS A 1 123 ? 6.524 -0.257 2.896 1.00 74.94 123 CYS A O 1
ATOM 995 N N . ALA A 1 124 ? 6.599 0.671 0.856 1.00 76.25 124 ALA A N 1
ATOM 996 C CA . ALA A 1 124 ? 5.891 1.899 1.208 1.00 76.25 124 ALA A CA 1
ATOM 997 C C . ALA A 1 124 ? 4.425 1.629 1.601 1.00 76.25 124 ALA A C 1
ATOM 999 O O . ALA A 1 124 ? 3.911 2.210 2.559 1.00 76.25 124 ALA A O 1
ATOM 1000 N N . PHE A 1 125 ? 3.772 0.690 0.913 1.00 77.56 125 PHE A N 1
ATOM 1001 C CA . PHE A 1 125 ? 2.410 0.256 1.212 1.00 77.56 125 PHE A CA 1
ATOM 1002 C C . PHE A 1 125 ? 2.329 -0.479 2.554 1.00 77.56 125 PHE A C 1
ATOM 1004 O O . PHE A 1 125 ? 1.520 -0.119 3.408 1.00 77.56 125 PHE A O 1
ATOM 1011 N N . VAL A 1 126 ? 3.216 -1.453 2.789 1.00 73.56 126 VAL A N 1
ATOM 1012 C CA . VAL A 1 126 ? 3.264 -2.224 4.045 1.00 73.56 126 VAL A CA 1
ATOM 1013 C C . VAL A 1 126 ? 3.617 -1.337 5.242 1.00 73.56 126 VAL A C 1
ATOM 1015 O O . VAL A 1 126 ? 3.050 -1.509 6.318 1.00 73.56 126 VAL A O 1
ATOM 1018 N N . SER A 1 127 ? 4.506 -0.356 5.065 1.00 67.56 127 SER A N 1
ATOM 1019 C CA . SER A 1 127 ? 4.830 0.621 6.117 1.00 67.56 127 SER A CA 1
ATOM 1020 C C . SER A 1 127 ? 3.729 1.654 6.372 1.00 67.56 127 SER A C 1
ATOM 1022 O O . SER A 1 127 ? 3.850 2.438 7.312 1.00 67.56 127 SER A O 1
ATOM 1024 N N . ARG A 1 128 ? 2.666 1.681 5.553 1.00 71.19 128 ARG A N 1
ATOM 1025 C CA . ARG A 1 128 ? 1.605 2.704 5.571 1.00 71.19 128 ARG A CA 1
ATOM 1026 C C . ARG A 1 128 ? 2.153 4.138 5.473 1.00 71.19 128 ARG A C 1
ATOM 1028 O O . ARG A 1 128 ? 1.507 5.091 5.912 1.00 71.19 128 ARG A O 1
ATOM 1035 N N . CYS A 1 129 ? 3.332 4.317 4.871 1.00 72.31 129 CYS A N 1
ATOM 1036 C CA . CYS A 1 129 ? 3.965 5.623 4.746 1.00 72.31 129 CYS A CA 1
ATOM 1037 C C . CYS A 1 129 ? 3.427 6.370 3.522 1.00 72.31 129 CYS A C 1
ATOM 1039 O O . CYS A 1 129 ? 3.957 6.264 2.415 1.00 72.31 129 CYS A O 1
ATOM 1041 N N . ARG A 1 130 ? 2.362 7.152 3.721 1.00 74.88 130 ARG A N 1
ATOM 1042 C CA . ARG A 1 130 ? 1.668 7.865 2.634 1.00 74.88 130 ARG A CA 1
ATOM 1043 C C . ARG A 1 130 ? 2.561 8.844 1.870 1.00 74.88 130 ARG A C 1
ATOM 1045 O O . ARG A 1 130 ? 2.419 8.957 0.660 1.00 74.88 130 ARG A O 1
ATOM 1052 N N . ILE A 1 131 ? 3.496 9.511 2.552 1.00 74.44 131 ILE A N 1
ATOM 1053 C CA . ILE A 1 131 ? 4.440 10.439 1.909 1.00 74.44 131 ILE A CA 1
ATOM 1054 C C . ILE A 1 131 ? 5.367 9.678 0.955 1.00 74.44 131 ILE A C 1
ATOM 1056 O O . ILE A 1 131 ? 5.512 10.080 -0.194 1.00 74.44 131 ILE A O 1
ATOM 1060 N N . ILE A 1 132 ? 5.944 8.553 1.393 1.00 74.81 132 ILE A N 1
ATOM 1061 C CA . ILE A 1 132 ? 6.816 7.731 0.539 1.00 74.81 132 ILE A CA 1
ATOM 1062 C C . ILE A 1 132 ? 6.017 7.140 -0.629 1.00 74.81 132 ILE A C 1
ATOM 1064 O O . ILE A 1 132 ? 6.487 7.189 -1.760 1.00 74.81 132 ILE A O 1
ATOM 1068 N N . LEU A 1 133 ? 4.793 6.651 -0.390 1.00 77.00 133 LEU A N 1
ATOM 1069 C CA . LEU A 1 133 ? 3.896 6.195 -1.461 1.00 77.00 133 LEU A CA 1
ATOM 1070 C C . LEU A 1 133 ? 3.637 7.293 -2.500 1.00 77.00 133 LEU A C 1
ATOM 1072 O O . LEU A 1 133 ? 3.656 7.023 -3.699 1.00 77.00 133 LEU A O 1
ATOM 1076 N N . PHE A 1 134 ? 3.410 8.529 -2.051 1.00 79.94 134 PHE A N 1
ATOM 1077 C CA . PHE A 1 134 ? 3.171 9.674 -2.924 1.00 79.94 134 PHE A CA 1
ATOM 1078 C C . PHE A 1 134 ? 4.399 10.038 -3.761 1.00 79.94 134 PHE A C 1
ATOM 1080 O O . PHE A 1 134 ? 4.293 10.118 -4.986 1.00 79.94 134 PHE A O 1
ATOM 1087 N N . LEU A 1 135 ? 5.568 10.170 -3.125 1.00 77.75 135 LEU A N 1
ATOM 1088 C CA . LEU A 1 135 ? 6.833 10.436 -3.816 1.00 77.75 135 LEU A CA 1
ATOM 1089 C C . LEU A 1 135 ? 7.171 9.331 -4.826 1.00 77.75 135 LEU A C 1
ATOM 1091 O O . LEU A 1 135 ? 7.546 9.633 -5.957 1.00 77.75 135 LEU A O 1
ATOM 1095 N N . GLN A 1 136 ? 6.965 8.065 -4.453 1.00 78.94 136 GLN A N 1
ATOM 1096 C CA . GLN A 1 136 ? 7.148 6.923 -5.348 1.00 78.94 136 GLN A CA 1
ATOM 1097 C C . GLN A 1 136 ? 6.193 6.975 -6.542 1.00 78.94 136 GLN A C 1
ATOM 1099 O O . GLN A 1 136 ? 6.606 6.692 -7.665 1.00 78.94 136 GLN A O 1
ATOM 1104 N N . GLY A 1 137 ? 4.927 7.340 -6.323 1.00 77.31 137 GLY A N 1
ATOM 1105 C CA . GLY A 1 137 ? 3.952 7.499 -7.400 1.00 77.31 137 GLY A CA 1
ATOM 1106 C C . GLY A 1 137 ? 4.366 8.582 -8.399 1.00 77.31 137 GLY A C 1
ATOM 1107 O O . GLY A 1 137 ? 4.321 8.336 -9.600 1.00 77.31 137 GLY A O 1
ATOM 1108 N N . ILE A 1 138 ? 4.830 9.744 -7.922 1.00 80.31 138 ILE A N 1
ATOM 1109 C CA . ILE A 1 138 ? 5.343 10.822 -8.789 1.00 80.31 138 ILE A CA 1
ATOM 1110 C C . ILE A 1 138 ? 6.557 10.342 -9.588 1.00 80.31 138 ILE A C 1
ATOM 1112 O O . ILE A 1 138 ? 6.601 10.524 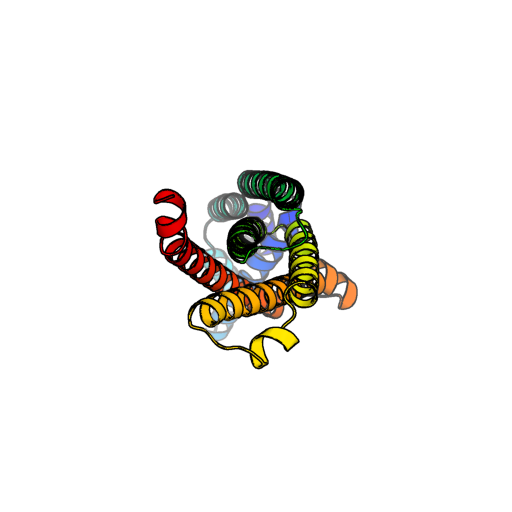-10.803 1.00 80.31 138 ILE A O 1
ATOM 1116 N N . ALA A 1 139 ? 7.525 9.706 -8.921 1.00 76.56 139 ALA A N 1
ATOM 1117 C CA . ALA A 1 139 ? 8.725 9.190 -9.574 1.00 76.56 139 ALA A CA 1
ATOM 1118 C C . ALA A 1 139 ? 8.383 8.143 -10.649 1.00 76.56 139 ALA A C 1
ATOM 1120 O O . ALA A 1 139 ? 8.898 8.212 -11.762 1.00 76.56 139 ALA A O 1
ATOM 1121 N N . SER A 1 140 ? 7.461 7.223 -10.344 1.00 77.06 140 SER A N 1
ATOM 1122 C CA . SER A 1 140 ? 7.019 6.175 -11.275 1.00 77.06 140 SER A CA 1
ATOM 1123 C C . SER A 1 140 ? 6.269 6.755 -12.479 1.00 77.06 140 SER A C 1
ATOM 1125 O O . SER A 1 140 ? 6.445 6.279 -13.596 1.00 77.06 140 SER A O 1
ATOM 1127 N N . PHE A 1 141 ? 5.466 7.804 -12.276 1.00 78.38 141 PHE A N 1
ATOM 1128 C CA . PHE A 1 141 ? 4.774 8.500 -13.362 1.00 78.38 141 PHE A CA 1
ATOM 1129 C C . PHE A 1 141 ? 5.745 9.255 -14.276 1.00 78.38 141 PHE A C 1
ATOM 1131 O O . PHE A 1 141 ? 5.655 9.140 -15.495 1.00 78.38 141 PHE A O 1
ATOM 1138 N N . GLY A 1 142 ? 6.714 9.973 -13.699 1.00 75.19 142 GLY A N 1
ATOM 1139 C CA . GLY A 1 142 ? 7.765 10.642 -14.469 1.00 75.19 142 GLY A CA 1
ATOM 1140 C C . GLY A 1 142 ? 8.598 9.655 -15.289 1.00 75.19 142 GLY A C 1
ATOM 1141 O O . GLY A 1 142 ? 8.850 9.897 -16.466 1.00 75.19 142 GLY A O 1
ATOM 1142 N N . ALA A 1 143 ? 8.953 8.508 -14.700 1.00 72.94 143 ALA A N 1
ATOM 1143 C CA . ALA A 1 143 ? 9.649 7.435 -15.405 1.00 72.94 143 ALA A CA 1
ATOM 1144 C C . ALA A 1 143 ? 8.813 6.852 -16.558 1.00 72.94 143 ALA A C 1
ATOM 1146 O O . ALA A 1 143 ? 9.357 6.612 -17.631 1.00 72.94 143 ALA A O 1
ATOM 1147 N N . ALA A 1 144 ? 7.501 6.670 -16.372 1.00 74.06 144 ALA A N 1
ATOM 1148 C CA . ALA A 1 144 ? 6.597 6.196 -17.421 1.00 74.06 144 ALA A CA 1
ATOM 1149 C C . ALA A 1 144 ? 6.487 7.176 -18.604 1.00 74.06 144 ALA A C 1
ATOM 1151 O O . ALA A 1 144 ? 6.519 6.744 -19.757 1.00 74.06 144 ALA A O 1
ATOM 1152 N N . LEU A 1 145 ? 6.390 8.485 -18.334 1.00 74.06 145 LEU A N 1
ATOM 1153 C CA . LEU A 1 145 ? 6.376 9.515 -19.380 1.00 74.06 145 LEU A CA 1
ATOM 1154 C C . LEU A 1 145 ? 7.699 9.546 -20.147 1.00 74.06 145 LEU A C 1
ATOM 1156 O O . LEU A 1 145 ? 7.696 9.446 -21.370 1.00 74.06 145 LEU A O 1
ATOM 1160 N N . TYR A 1 146 ? 8.820 9.594 -19.423 1.00 72.00 146 TYR A N 1
ATOM 1161 C CA . TYR A 1 146 ? 10.154 9.580 -20.019 1.00 72.00 146 TYR A CA 1
ATOM 1162 C C . TYR A 1 146 ? 10.376 8.332 -20.879 1.00 72.00 146 TYR A C 1
ATOM 1164 O O . TYR A 1 146 ? 10.886 8.428 -21.994 1.00 72.00 146 TYR A O 1
ATOM 1172 N N . PHE A 1 147 ? 9.942 7.164 -20.399 1.00 68.81 147 PHE A N 1
ATOM 1173 C CA . PHE A 1 147 ? 10.022 5.931 -21.169 1.00 68.81 147 PHE A CA 1
ATOM 1174 C C . PHE A 1 147 ? 9.165 6.004 -22.439 1.00 68.81 147 PHE A C 1
ATOM 1176 O O . PHE A 1 147 ? 9.657 5.677 -23.504 1.00 68.81 147 PHE A O 1
ATOM 1183 N N . THR A 1 148 ? 7.930 6.505 -22.368 1.00 69.38 148 THR A N 1
ATOM 1184 C CA . THR A 1 148 ? 7.039 6.620 -23.542 1.00 69.38 148 THR A CA 1
ATOM 1185 C C . THR A 1 148 ? 7.571 7.591 -24.605 1.00 69.38 148 THR A C 1
ATOM 1187 O O . THR A 1 148 ? 7.370 7.364 -25.794 1.00 69.38 148 THR A O 1
ATOM 1190 N N . GLU A 1 149 ? 8.252 8.667 -24.199 1.00 65.75 149 GLU A N 1
ATOM 1191 C CA . GLU A 1 149 ? 8.844 9.641 -25.129 1.00 65.75 149 GLU A CA 1
ATOM 1192 C C . GLU A 1 149 ? 10.107 9.114 -25.827 1.00 65.75 149 GLU A C 1
ATOM 1194 O O . GLU A 1 149 ? 10.288 9.346 -27.021 1.00 65.75 149 GLU A O 1
ATOM 1199 N N . ASN A 1 150 ? 10.974 8.395 -25.105 1.00 63.69 150 ASN A N 1
ATOM 1200 C CA . ASN A 1 150 ? 12.211 7.839 -25.673 1.00 63.69 150 ASN A CA 1
ATOM 1201 C C . ASN A 1 150 ? 11.961 6.524 -26.427 1.00 63.69 150 ASN A C 1
ATOM 1203 O O . ASN A 1 150 ? 12.618 6.236 -27.426 1.00 63.69 150 ASN A O 1
ATOM 1207 N N . PHE A 1 151 ? 10.982 5.741 -25.977 1.00 60.69 151 PHE A N 1
ATOM 1208 C CA . PHE A 1 151 ? 10.526 4.507 -26.603 1.00 60.69 151 PHE A CA 1
ATOM 1209 C C . PHE A 1 151 ? 9.449 4.852 -27.637 1.00 60.69 151 P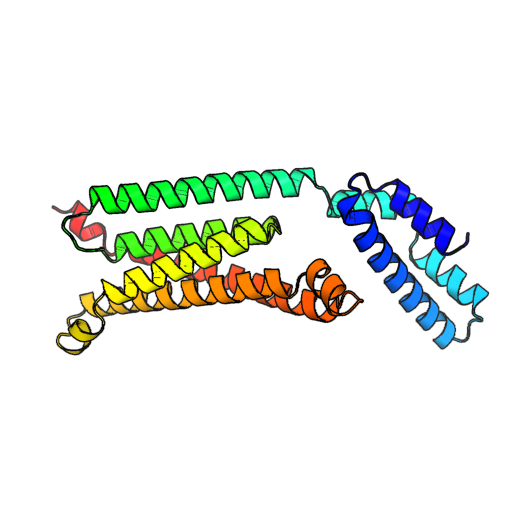HE A C 1
ATOM 1211 O O . PHE A 1 151 ? 8.250 4.734 -27.397 1.00 60.69 151 PHE A O 1
ATOM 1218 N N . ASN A 1 152 ? 9.887 5.400 -28.768 1.00 53.97 152 ASN A N 1
ATOM 1219 C CA . ASN A 1 152 ? 9.038 6.001 -29.793 1.00 53.97 152 ASN A CA 1
ATOM 1220 C C . ASN A 1 152 ? 8.030 4.973 -30.371 1.00 53.97 152 ASN A C 1
ATOM 1222 O O . ASN A 1 152 ? 8.309 4.298 -31.359 1.00 53.97 152 ASN A O 1
ATOM 1226 N N . LEU A 1 153 ? 6.832 4.861 -29.778 1.00 50.50 153 LEU A N 1
ATOM 1227 C CA . LEU A 1 153 ? 5.759 3.929 -30.183 1.00 50.50 153 LEU A CA 1
ATOM 1228 C C . LEU A 1 153 ? 5.332 4.082 -31.660 1.00 50.50 153 LEU A C 1
ATOM 1230 O O . LEU A 1 153 ? 4.734 3.174 -32.231 1.00 50.50 153 LEU A O 1
ATOM 1234 N N . ILE A 1 154 ? 5.656 5.217 -32.290 1.00 46.28 154 ILE A N 1
ATOM 1235 C CA . ILE A 1 154 ? 5.411 5.503 -33.712 1.00 46.28 154 ILE A CA 1
ATOM 1236 C C . ILE A 1 154 ? 6.343 4.688 -34.637 1.00 46.28 154 ILE A C 1
ATOM 1238 O O . ILE A 1 154 ? 5.943 4.351 -35.750 1.00 46.28 154 ILE A O 1
ATOM 1242 N N . TRP A 1 155 ? 7.552 4.325 -34.191 1.00 48.62 155 TRP A N 1
ATOM 1243 C CA . TRP A 1 155 ? 8.521 3.553 -34.989 1.00 48.62 155 TRP A CA 1
ATOM 1244 C C . TRP A 1 155 ? 8.186 2.054 -35.064 1.00 48.62 155 TRP A C 1
ATOM 1246 O O . TRP A 1 155 ? 8.333 1.442 -36.119 1.00 48.62 155 TRP A O 1
ATOM 1256 N N . ILE A 1 156 ? 7.644 1.487 -33.986 1.00 47.47 156 ILE A N 1
ATOM 1257 C CA . ILE A 1 156 ? 7.296 0.061 -33.860 1.00 47.47 156 ILE A CA 1
ATOM 1258 C C . ILE A 1 156 ? 6.147 -0.376 -34.781 1.00 47.47 156 ILE A C 1
ATOM 1260 O O . ILE A 1 156 ? 6.140 -1.492 -35.289 1.00 47.47 156 ILE A O 1
ATOM 1264 N N . PHE A 1 157 ? 5.170 0.494 -35.056 1.00 48.81 157 PHE A N 1
ATOM 1265 C CA . PHE A 1 157 ? 4.098 0.143 -35.999 1.00 48.81 157 PHE A CA 1
ATOM 1266 C C . PHE A 1 157 ? 4.595 0.016 -37.451 1.00 48.81 157 PHE A C 1
ATOM 1268 O O . PHE A 1 157 ? 3.848 -0.473 -38.298 1.00 48.81 157 PHE A O 1
ATOM 1275 N N . SER A 1 158 ? 5.829 0.445 -37.747 1.00 52.00 158 SER A N 1
ATOM 1276 C CA . SER A 1 158 ? 6.393 0.427 -39.103 1.00 52.00 158 SER A CA 1
ATOM 1277 C C . SER A 1 158 ? 7.303 -0.772 -39.401 1.00 52.00 158 SER A C 1
ATOM 1279 O O . SER A 1 158 ? 7.521 -1.049 -40.577 1.00 52.00 158 SER A O 1
ATOM 1281 N N . TYR A 1 159 ? 7.805 -1.500 -38.399 1.00 51.97 159 TYR A N 1
ATOM 1282 C CA . TYR A 1 159 ? 8.649 -2.692 -38.574 1.00 51.97 159 TYR A CA 1
ATOM 1283 C C . TYR A 1 159 ? 8.325 -3.694 -37.462 1.00 51.97 159 TYR A C 1
ATOM 1285 O O . TYR A 1 159 ? 8.285 -3.318 -36.300 1.00 51.97 159 TYR A O 1
ATOM 1293 N N . THR A 1 160 ? 8.015 -4.940 -37.820 1.00 48.34 160 THR A N 1
ATOM 1294 C CA . THR A 1 160 ? 7.707 -6.002 -36.849 1.00 48.34 160 THR A CA 1
ATOM 1295 C C . THR A 1 160 ? 8.591 -7.212 -37.128 1.00 48.34 160 THR A C 1
ATOM 1297 O O . THR A 1 160 ? 8.256 -8.052 -37.965 1.00 48.34 160 THR A O 1
ATOM 1300 N N . GLU A 1 161 ? 9.718 -7.299 -36.422 1.00 54.12 161 GLU A N 1
ATOM 1301 C CA . GLU A 1 161 ? 10.426 -8.559 -36.168 1.00 54.12 161 GLU A CA 1
ATOM 1302 C C . GLU A 1 161 ? 10.058 -9.103 -34.771 1.00 54.12 161 GLU A C 1
ATOM 1304 O O . GLU A 1 161 ? 9.421 -8.431 -33.958 1.00 54.12 161 GLU A O 1
ATOM 1309 N N . SER A 1 162 ? 10.380 -10.369 -34.485 1.00 54.06 162 SER A N 1
ATOM 1310 C CA . SER A 1 162 ? 9.967 -11.053 -33.246 1.00 54.06 162 SER A CA 1
ATOM 1311 C C . SER A 1 162 ? 10.539 -10.440 -31.964 1.00 54.06 162 SER A C 1
ATOM 1313 O O . SER A 1 162 ? 9.914 -10.580 -30.910 1.00 54.06 162 SER A O 1
ATOM 1315 N N . ASP A 1 163 ? 11.680 -9.755 -32.053 1.00 56.00 163 ASP A N 1
ATOM 1316 C CA . ASP A 1 163 ? 12.317 -9.090 -30.912 1.00 56.00 163 ASP A CA 1
ATOM 1317 C C . ASP A 1 163 ? 11.540 -7.828 -30.480 1.00 56.00 163 ASP A C 1
ATOM 1319 O O . ASP A 1 163 ? 11.469 -7.537 -29.286 1.00 56.00 163 ASP A O 1
ATOM 1323 N N . ASP A 1 164 ? 10.804 -7.176 -31.393 1.00 61.31 164 ASP A N 1
ATOM 1324 C CA . ASP A 1 164 ? 10.024 -5.958 -31.114 1.00 61.31 164 ASP A CA 1
ATOM 1325 C C . ASP A 1 164 ? 8.820 -6.211 -30.187 1.00 61.31 164 ASP A C 1
ATOM 1327 O O . ASP A 1 164 ? 8.431 -5.355 -29.388 1.00 61.31 164 ASP A O 1
ATOM 1331 N N . ILE A 1 165 ? 8.210 -7.404 -30.249 1.00 67.25 165 ILE A N 1
ATOM 1332 C CA . ILE A 1 165 ? 7.004 -7.726 -29.462 1.00 67.25 165 ILE A CA 1
ATOM 1333 C C . ILE A 1 165 ? 7.308 -7.722 -27.962 1.00 67.25 165 ILE A C 1
ATOM 1335 O O . ILE A 1 165 ? 6.501 -7.238 -27.161 1.00 67.25 165 ILE A O 1
ATOM 1339 N N . PHE A 1 166 ? 8.466 -8.254 -27.569 1.00 69.88 166 PHE A N 1
ATOM 1340 C CA . PHE A 1 166 ? 8.873 -8.285 -26.169 1.00 69.88 166 PHE A CA 1
ATOM 1341 C C . PHE A 1 166 ? 9.060 -6.870 -25.619 1.00 69.88 166 PHE A C 1
ATOM 1343 O O . PHE A 1 166 ? 8.550 -6.545 -24.542 1.00 69.88 166 PHE A O 1
ATOM 1350 N N . GLU A 1 167 ? 9.725 -6.005 -26.381 1.00 66.69 167 GLU A N 1
ATOM 1351 C CA . GLU A 1 167 ? 9.994 -4.643 -25.940 1.00 66.69 167 GLU A CA 1
ATOM 1352 C C . GLU A 1 167 ? 8.710 -3.811 -25.815 1.00 66.69 167 GLU A C 1
ATOM 1354 O O . GLU A 1 167 ? 8.546 -3.075 -24.838 1.00 66.69 167 GLU A O 1
ATOM 1359 N N . ILE A 1 168 ? 7.743 -4.006 -26.721 1.00 70.62 168 ILE A N 1
ATOM 1360 C CA . ILE A 1 168 ? 6.398 -3.412 -26.629 1.00 70.62 168 ILE A CA 1
ATOM 1361 C C . ILE A 1 168 ? 5.691 -3.842 -25.343 1.00 70.62 168 ILE A C 1
ATOM 1363 O O . ILE A 1 168 ? 5.104 -3.014 -24.642 1.00 70.62 168 ILE A O 1
ATOM 1367 N N . ILE A 1 169 ? 5.734 -5.135 -25.012 1.00 74.50 169 ILE A N 1
ATOM 1368 C CA . ILE A 1 169 ? 5.091 -5.662 -23.802 1.00 74.50 169 ILE A CA 1
ATOM 1369 C C . ILE A 1 169 ? 5.721 -5.035 -22.554 1.00 74.50 169 ILE A C 1
ATOM 1371 O O . ILE A 1 169 ? 4.996 -4.610 -21.646 1.00 74.50 169 ILE A O 1
ATOM 1375 N N . CYS A 1 170 ? 7.049 -4.922 -22.509 1.00 70.50 170 CYS A N 1
ATOM 1376 C CA . CYS A 1 170 ? 7.765 -4.252 -21.425 1.00 70.50 170 CYS A CA 1
ATOM 1377 C C . CYS A 1 170 ? 7.377 -2.772 -21.320 1.00 70.50 170 CYS A C 1
ATOM 1379 O O . CYS A 1 170 ? 7.050 -2.303 -20.228 1.00 70.50 170 CYS A O 1
ATOM 1381 N N . ALA A 1 171 ? 7.335 -2.062 -22.449 1.00 69.81 171 ALA A N 1
ATOM 1382 C CA . ALA A 1 171 ? 6.974 -0.652 -22.528 1.00 69.81 171 ALA A CA 1
ATOM 1383 C C . ALA A 1 171 ? 5.584 -0.366 -21.955 1.00 69.81 171 ALA A C 1
ATOM 1385 O O . ALA A 1 171 ? 5.414 0.465 -21.057 1.00 69.81 171 ALA A O 1
ATOM 1386 N N . VAL A 1 172 ? 4.588 -1.111 -22.438 1.00 75.81 172 VAL A N 1
ATOM 1387 C CA . VAL A 1 172 ? 3.198 -0.989 -21.990 1.00 75.81 172 VAL A CA 1
ATOM 1388 C C . VAL A 1 172 ? 3.084 -1.339 -20.507 1.00 75.81 172 VAL A C 1
ATOM 1390 O O . VAL A 1 172 ? 2.395 -0.640 -19.765 1.00 75.81 172 VAL A O 1
ATOM 1393 N N . SER A 1 173 ? 3.799 -2.368 -20.045 1.00 76.81 173 SER A N 1
ATOM 1394 C CA . SER A 1 173 ? 3.777 -2.783 -18.637 1.00 76.81 173 SER A CA 1
ATOM 1395 C C . SER A 1 173 ? 4.324 -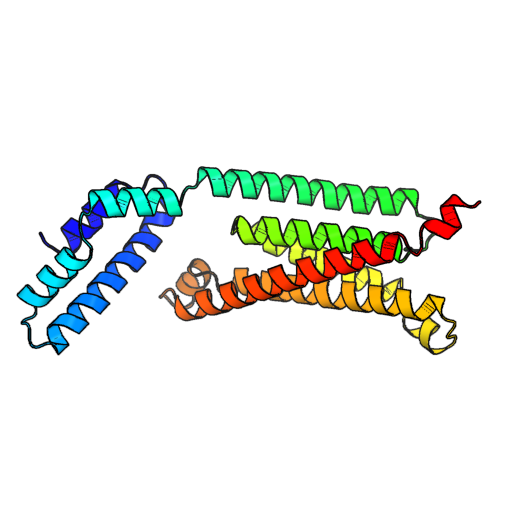1.701 -17.702 1.00 76.81 173 SER A C 1
ATOM 1397 O O . SER A 1 173 ? 3.692 -1.396 -16.687 1.00 76.81 173 SER A O 1
ATOM 1399 N N . VAL A 1 174 ? 5.453 -1.075 -18.056 1.00 75.62 174 VAL A N 1
ATOM 1400 C CA . VAL A 1 174 ? 6.056 0.031 -17.291 1.00 75.62 174 VAL A CA 1
ATOM 1401 C C . VAL A 1 174 ? 5.112 1.231 -17.234 1.00 75.62 174 VAL A C 1
ATOM 1403 O O . VAL A 1 174 ? 4.874 1.774 -16.152 1.00 75.62 174 VAL A O 1
ATOM 1406 N N . ALA A 1 175 ? 4.534 1.617 -18.375 1.00 76.31 175 ALA A N 1
ATOM 1407 C CA . ALA A 1 175 ? 3.627 2.756 -18.456 1.00 76.31 175 ALA A CA 1
ATOM 1408 C C . ALA A 1 175 ? 2.355 2.541 -17.619 1.00 76.31 175 ALA A C 1
ATOM 1410 O O . ALA A 1 175 ? 1.989 3.391 -16.802 1.00 76.31 175 ALA A O 1
ATOM 1411 N N . VAL A 1 176 ? 1.712 1.378 -17.766 1.00 82.88 176 VAL A N 1
ATOM 1412 C CA . VAL A 1 176 ? 0.488 1.029 -17.031 1.00 82.88 176 VAL A CA 1
ATOM 1413 C C . VAL A 1 176 ? 0.752 0.983 -15.527 1.00 82.88 176 VAL A C 1
ATOM 1415 O O . VAL A 1 176 ? 0.026 1.623 -14.764 1.00 82.88 176 VAL A O 1
ATOM 1418 N N . LEU A 1 177 ? 1.807 0.293 -15.081 1.00 81.69 177 LEU A N 1
ATOM 1419 C CA . LEU A 1 177 ? 2.137 0.205 -13.654 1.00 81.69 177 LEU A CA 1
ATOM 1420 C C . LEU A 1 177 ? 2.495 1.566 -13.054 1.00 81.69 177 LEU A C 1
ATOM 1422 O O . LEU A 1 177 ? 2.035 1.880 -11.954 1.00 81.69 177 LEU A O 1
ATOM 1426 N N . GLY A 1 178 ? 3.254 2.396 -13.776 1.00 78.50 178 GLY A N 1
ATOM 1427 C CA . GLY A 1 178 ? 3.599 3.747 -13.332 1.00 78.50 178 GLY A CA 1
ATOM 1428 C C . GLY A 1 178 ? 2.361 4.611 -13.086 1.00 78.50 178 GLY A C 1
ATOM 1429 O O . GLY A 1 178 ? 2.232 5.230 -12.025 1.00 78.50 178 GLY A O 1
ATOM 1430 N N . ILE A 1 179 ? 1.400 4.582 -14.015 1.00 81.38 179 ILE A N 1
ATOM 1431 C CA . ILE A 1 179 ? 0.116 5.283 -13.878 1.00 81.38 179 ILE A CA 1
ATOM 1432 C C . ILE A 1 179 ? -0.699 4.712 -12.709 1.00 81.38 179 ILE A C 1
ATOM 1434 O O . ILE A 1 179 ? -1.233 5.473 -11.901 1.00 81.38 179 ILE A O 1
ATOM 1438 N N . MET A 1 180 ? -0.774 3.385 -12.565 1.00 85.94 180 MET A N 1
ATOM 1439 C CA . MET A 1 180 ? -1.514 2.749 -11.468 1.00 85.94 180 MET A CA 1
ATOM 1440 C C . MET A 1 180 ? -0.943 3.112 -10.090 1.00 85.94 180 MET A C 1
ATOM 1442 O O . MET A 1 180 ? -1.716 3.406 -9.173 1.00 85.94 180 MET A O 1
ATOM 1446 N N . PHE A 1 181 ? 0.386 3.132 -9.935 1.00 83.69 181 PHE A N 1
ATOM 1447 C CA . PHE A 1 181 ? 1.042 3.560 -8.695 1.00 83.69 181 PHE A CA 1
ATOM 1448 C C . PHE A 1 181 ? 0.755 5.024 -8.375 1.00 83.69 181 PHE A C 1
ATOM 1450 O O . PHE A 1 181 ? 0.460 5.345 -7.223 1.00 83.69 181 PHE A O 1
ATOM 1457 N N . PHE A 1 182 ? 0.781 5.900 -9.379 1.00 83.38 182 PHE A N 1
ATOM 1458 C CA . PHE A 1 182 ? 0.460 7.315 -9.213 1.00 83.38 182 PHE A CA 1
ATOM 1459 C C . PHE A 1 182 ? -0.997 7.546 -8.801 1.00 83.38 182 PHE A C 1
ATOM 1461 O O . PHE A 1 182 ? -1.266 8.247 -7.825 1.00 83.38 182 PHE A O 1
ATOM 1468 N N . ILE A 1 183 ? -1.947 6.898 -9.479 1.00 83.69 183 ILE A N 1
ATOM 1469 C CA . ILE A 1 183 ? -3.370 6.994 -9.131 1.00 83.69 183 ILE A CA 1
ATOM 1470 C C . ILE A 1 183 ? -3.595 6.484 -7.703 1.00 83.69 183 ILE A C 1
ATOM 1472 O O . ILE A 1 183 ? -4.255 7.149 -6.903 1.00 83.69 183 ILE A O 1
ATOM 1476 N N . HIS A 1 184 ? -3.012 5.337 -7.340 1.00 84.38 184 HIS A N 1
ATOM 1477 C CA . HIS A 1 184 ? -3.142 4.813 -5.983 1.00 84.38 184 HIS A CA 1
ATOM 1478 C C . HIS A 1 184 ? -2.522 5.731 -4.927 1.00 84.38 184 HIS A C 1
ATOM 1480 O O . HIS A 1 184 ? -3.105 5.908 -3.856 1.00 84.38 184 HIS A O 1
ATOM 1486 N N . SER A 1 185 ? -1.372 6.342 -5.216 1.00 82.50 185 SER A N 1
ATOM 1487 C CA . SER A 1 185 ? -0.710 7.232 -4.268 1.00 82.50 185 SER A CA 1
ATOM 1488 C C . SER A 1 185 ? -1.517 8.511 -4.018 1.00 82.50 185 SER A C 1
ATOM 1490 O O . SER A 1 185 ? -1.683 8.906 -2.861 1.00 82.50 185 SER A O 1
ATOM 1492 N N . ILE A 1 186 ? -2.119 9.093 -5.064 1.00 79.44 186 ILE A N 1
ATOM 1493 C CA . ILE A 1 186 ? -3.056 10.221 -4.947 1.00 79.44 186 ILE A CA 1
ATOM 1494 C C . ILE A 1 186 ? -4.287 9.820 -4.133 1.00 79.44 186 ILE A C 1
ATOM 1496 O O . ILE A 1 186 ? -4.704 10.568 -3.246 1.00 79.44 186 ILE A O 1
ATOM 1500 N N . MET A 1 187 ? -4.872 8.648 -4.395 1.00 76.75 187 MET A N 1
ATOM 1501 C CA . MET A 1 187 ? -6.037 8.167 -3.643 1.00 76.75 187 MET A CA 1
ATOM 1502 C C . MET A 1 187 ? -5.705 7.970 -2.159 1.00 76.75 187 MET A C 1
ATOM 1504 O O . MET A 1 187 ? -6.456 8.420 -1.297 1.00 76.75 187 MET A O 1
ATOM 1508 N N . CYS A 1 188 ? -4.551 7.378 -1.842 1.00 72.31 188 CYS A N 1
ATOM 1509 C CA . CYS A 1 188 ? -4.081 7.205 -0.466 1.00 72.31 188 CYS A CA 1
ATOM 1510 C C . CYS A 1 188 ? -3.836 8.534 0.263 1.00 72.31 188 CYS A C 1
ATOM 1512 O O . CYS A 1 188 ? -4.058 8.612 1.474 1.00 72.31 188 CYS A O 1
ATOM 1514 N N . LEU A 1 189 ? -3.396 9.572 -0.454 1.00 72.06 189 LEU A N 1
ATOM 1515 C CA . LEU A 1 189 ? -3.217 10.909 0.103 1.00 72.06 189 LEU A CA 1
ATOM 1516 C C . LEU A 1 189 ? -4.576 11.592 0.327 1.00 72.06 189 LEU A C 1
ATOM 1518 O O . LEU A 1 189 ? -4.927 11.925 1.453 1.00 72.06 189 LEU A O 1
ATOM 1522 N N . THR A 1 190 ? -5.380 11.734 -0.727 1.00 67.38 190 THR A N 1
ATOM 1523 C CA . THR A 1 190 ? -6.659 12.472 -0.713 1.00 67.38 190 THR A CA 1
ATOM 1524 C C . THR A 1 190 ? -7.735 11.832 0.163 1.00 67.38 190 THR A C 1
ATOM 1526 O O . THR A 1 190 ? -8.548 12.539 0.756 1.00 67.38 190 THR A O 1
ATOM 1529 N N . CYS A 1 191 ? -7.737 10.503 0.288 1.00 61.31 191 CYS A N 1
ATOM 1530 C CA . CYS A 1 191 ? -8.716 9.760 1.084 1.00 61.31 191 CYS A CA 1
ATOM 1531 C C . CYS A 1 191 ? -8.212 9.406 2.492 1.00 61.31 191 CYS A C 1
ATOM 1533 O O . CYS A 1 191 ? -8.869 8.635 3.197 1.00 61.31 191 CYS A O 1
ATOM 1535 N N . SER A 1 192 ? -7.076 9.974 2.922 1.00 63.53 192 SER A N 1
ATOM 1536 C CA . SER A 1 192 ? -6.631 9.923 4.316 1.00 63.53 192 SER A CA 1
ATOM 1537 C C . SER A 1 192 ? -7.762 10.363 5.249 1.00 63.53 192 SER A C 1
ATOM 1539 O O . SER A 1 192 ? -8.391 11.398 5.023 1.00 63.53 192 SER A O 1
ATOM 1541 N N . GLY A 1 193 ? -7.994 9.609 6.329 1.00 56.53 193 GLY A N 1
ATOM 1542 C CA . GLY A 1 193 ? -8.942 9.990 7.379 1.00 56.53 193 GLY A CA 1
ATOM 1543 C C . GLY A 1 193 ? -8.684 11.392 7.943 1.00 56.53 193 GLY A C 1
ATOM 1544 O O . GLY A 1 193 ? -9.640 12.074 8.282 1.00 56.53 193 GLY A O 1
ATOM 1545 N N . GLU A 1 194 ? -7.430 11.856 7.950 1.00 58.06 194 GLU A N 1
ATOM 1546 C CA . GLU A 1 194 ? -7.037 13.197 8.407 1.00 58.06 194 GLU A CA 1
ATOM 1547 C C . GLU A 1 194 ? -7.472 14.284 7.417 1.00 58.06 194 GLU A C 1
ATOM 1549 O O . GLU A 1 194 ? -8.084 15.269 7.816 1.00 58.06 194 GLU A O 1
ATOM 1554 N N . ILE A 1 195 ? -7.234 14.086 6.115 1.00 56.34 195 ILE A N 1
ATOM 1555 C CA . ILE A 1 195 ? -7.647 15.034 5.065 1.00 56.34 195 ILE A CA 1
ATOM 1556 C C . ILE A 1 195 ? -9.171 15.045 4.928 1.00 56.34 195 ILE A C 1
ATOM 1558 O O . ILE A 1 195 ? -9.787 16.100 4.806 1.00 56.34 195 ILE A O 1
ATOM 1562 N N . ASN A 1 196 ? -9.813 13.884 5.023 1.00 56.81 196 ASN A N 1
ATOM 1563 C CA . ASN A 1 196 ? -11.265 13.794 4.960 1.00 56.81 196 ASN A CA 1
ATOM 1564 C C . ASN A 1 196 ? -11.937 14.356 6.230 1.00 56.81 196 ASN A C 1
ATOM 1566 O O . ASN A 1 196 ? -13.001 14.959 6.129 1.00 56.81 196 ASN A O 1
ATOM 1570 N N . ALA A 1 197 ? -11.313 14.230 7.407 1.00 56.66 197 ALA A N 1
ATOM 1571 C CA . ALA A 1 197 ? -11.762 14.911 8.624 1.00 56.66 197 ALA A CA 1
ATOM 1572 C C . ALA A 1 197 ? -11.574 16.434 8.530 1.00 56.66 197 ALA A C 1
ATOM 1574 O O . ALA A 1 197 ? -12.473 17.167 8.932 1.00 56.66 197 ALA A O 1
ATOM 1575 N N . LEU A 1 198 ? -10.475 16.909 7.930 1.00 56.94 198 LEU A N 1
ATOM 1576 C CA . LEU A 1 198 ? -10.244 18.332 7.650 1.00 56.94 198 LEU A CA 1
ATOM 1577 C C . LEU A 1 198 ? -11.277 18.916 6.673 1.00 56.94 198 LEU A C 1
ATOM 1579 O O . LEU A 1 198 ? -11.713 20.047 6.852 1.00 56.94 198 LEU A O 1
ATOM 1583 N N . ILE A 1 199 ? -11.686 18.153 5.653 1.00 59.41 199 ILE A N 1
ATOM 1584 C CA . ILE A 1 199 ? -12.606 18.631 4.605 1.00 59.41 199 ILE A CA 1
ATOM 1585 C C . ILE A 1 199 ? -14.081 18.448 4.995 1.00 59.41 199 ILE A C 1
ATOM 1587 O O . ILE A 1 199 ? -14.908 19.301 4.683 1.00 59.41 199 ILE A O 1
ATOM 1591 N N . LYS A 1 200 ? -14.444 17.326 5.630 1.00 60.59 200 LYS A N 1
ATOM 1592 C CA . LYS A 1 200 ? -15.849 16.927 5.860 1.00 60.59 200 LYS A CA 1
ATOM 1593 C C . LYS A 1 200 ? -16.242 16.815 7.334 1.00 60.59 200 LYS A C 1
ATOM 1595 O O . LYS A 1 200 ? -17.373 16.435 7.624 1.00 60.59 200 LYS A O 1
ATOM 1600 N N . GLY A 1 201 ? -15.333 17.090 8.269 1.00 52.81 201 GLY A N 1
ATOM 1601 C CA . GLY A 1 201 ? -15.605 17.082 9.711 1.00 52.81 201 GLY A CA 1
ATOM 1602 C C . GLY A 1 201 ? -15.847 15.702 10.337 1.00 52.81 201 GLY A C 1
ATOM 1603 O O . GLY A 1 201 ? -16.013 15.616 11.551 1.00 52.81 201 GLY A O 1
ATOM 1604 N N . LYS A 1 202 ? -15.866 14.610 9.553 1.00 51.84 202 LYS A N 1
ATOM 1605 C CA . LYS A 1 202 ? -15.964 13.229 10.054 1.00 51.84 202 LYS A CA 1
ATOM 1606 C C . LYS A 1 202 ? -15.098 12.260 9.235 1.00 51.84 202 LYS A C 1
ATOM 1608 O O . LYS A 1 202 ? -15.165 12.283 8.002 1.00 51.84 202 LYS A O 1
ATOM 1613 N N . PRO A 1 203 ? -14.334 11.364 9.884 1.00 55.31 203 PRO A N 1
ATOM 1614 C CA . PRO A 1 203 ? -13.590 10.317 9.190 1.00 55.31 203 PRO A CA 1
ATOM 1615 C C . PRO A 1 203 ? -14.557 9.292 8.564 1.00 55.31 203 PRO A C 1
ATOM 1617 O O . PRO A 1 203 ? -15.429 8.745 9.237 1.00 55.31 203 PRO A O 1
ATOM 1620 N N . ASN A 1 204 ? -14.429 9.036 7.256 1.00 61.50 204 ASN A N 1
ATOM 1621 C CA . ASN A 1 204 ? -15.231 8.030 6.545 1.00 61.50 204 ASN A CA 1
ATOM 1622 C C . ASN A 1 204 ? -14.445 6.721 6.366 1.00 61.50 204 ASN A C 1
ATOM 1624 O O . ASN A 1 204 ? -13.802 6.489 5.338 1.00 61.50 204 ASN A O 1
ATOM 1628 N N . ASN A 1 205 ? -14.541 5.850 7.368 1.00 58.25 205 ASN A N 1
ATOM 1629 C CA . ASN A 1 205 ? -13.758 4.614 7.455 1.00 58.25 205 ASN A CA 1
ATOM 1630 C C . ASN A 1 205 ? -14.152 3.569 6.385 1.00 58.25 205 ASN A C 1
ATOM 1632 O O . ASN A 1 205 ? -13.327 2.742 5.996 1.00 58.25 205 ASN A O 1
ATOM 1636 N N . LYS A 1 206 ? -15.373 3.637 5.821 1.00 63.62 206 LYS A N 1
ATOM 1637 C CA . LYS A 1 206 ? -15.807 2.755 4.714 1.00 63.62 206 LYS A CA 1
ATOM 1638 C C . LYS A 1 206 ? -15.051 3.032 3.413 1.00 63.62 206 LYS A C 1
ATOM 1640 O O . LYS A 1 206 ? -14.782 2.100 2.658 1.00 63.62 206 LYS A O 1
ATOM 1645 N N . ILE A 1 207 ? -14.728 4.296 3.144 1.00 63.78 207 ILE A N 1
ATOM 1646 C CA . ILE A 1 207 ? -13.981 4.700 1.947 1.00 63.78 207 ILE A CA 1
ATOM 1647 C C . ILE A 1 207 ? -12.515 4.270 2.075 1.00 63.78 207 ILE A C 1
ATOM 1649 O O . ILE A 1 207 ? -11.973 3.682 1.143 1.00 63.78 207 ILE A O 1
ATOM 1653 N N . LEU A 1 208 ? -11.911 4.468 3.251 1.00 63.22 208 LEU A N 1
ATOM 1654 C CA . LEU A 1 208 ? -10.530 4.063 3.526 1.00 63.22 208 LEU A CA 1
ATOM 1655 C C . LEU A 1 208 ? -10.320 2.552 3.313 1.00 63.22 208 LEU A C 1
ATOM 1657 O O . LEU A 1 208 ? -9.400 2.153 2.601 1.00 63.22 208 LEU A O 1
ATOM 1661 N N . ARG A 1 209 ? -11.241 1.720 3.822 1.00 65.88 209 ARG A N 1
ATOM 1662 C CA . ARG A 1 209 ? -11.193 0.255 3.671 1.00 65.88 209 ARG A CA 1
ATOM 1663 C C . ARG A 1 209 ? -11.216 -0.206 2.206 1.00 65.88 209 ARG A C 1
ATOM 1665 O O . ARG A 1 209 ? -10.567 -1.188 1.864 1.00 65.88 209 ARG A O 1
ATOM 1672 N N . ARG A 1 210 ? -11.945 0.488 1.321 1.00 71.19 210 ARG A N 1
ATOM 1673 C CA . ARG A 1 210 ? -11.995 0.146 -0.116 1.00 71.19 210 ARG A CA 1
ATOM 1674 C C . ARG A 1 210 ? -10.656 0.389 -0.814 1.00 71.19 210 ARG A C 1
ATOM 1676 O O . ARG A 1 210 ? -10.258 -0.417 -1.650 1.00 71.19 210 ARG A O 1
ATOM 1683 N N . TYR A 1 211 ? -9.951 1.460 -0.460 1.00 71.25 211 TYR A N 1
ATOM 1684 C CA . TYR A 1 211 ? -8.647 1.756 -1.052 1.00 71.25 211 TYR A CA 1
ATOM 1685 C C . TYR A 1 211 ? -7.534 0.871 -0.507 1.00 71.25 211 TYR A C 1
ATOM 1687 O O . TYR A 1 211 ? -6.638 0.521 -1.268 1.00 71.25 211 TYR A O 1
ATOM 1695 N N . GLU A 1 212 ? -7.608 0.437 0.753 1.00 72.75 212 GLU A N 1
ATOM 1696 C CA . GLU A 1 212 ? -6.702 -0.599 1.262 1.00 72.75 212 GLU A CA 1
ATOM 1697 C C . GLU A 1 212 ? -6.848 -1.900 0.465 1.00 72.75 212 GLU A C 1
ATOM 1699 O O . GLU A 1 212 ? -5.844 -2.464 0.035 1.00 72.75 212 GLU A O 1
ATOM 1704 N N . ILE A 1 213 ? -8.082 -2.332 0.173 1.00 78.62 213 ILE A N 1
ATOM 1705 C CA . ILE A 1 213 ? -8.340 -3.504 -0.682 1.00 78.62 213 ILE A CA 1
ATOM 1706 C C . ILE A 1 213 ? -7.722 -3.310 -2.072 1.00 78.62 213 ILE A C 1
ATOM 1708 O O . ILE A 1 213 ? -7.016 -4.193 -2.558 1.00 78.62 213 ILE A O 1
ATOM 1712 N N . TYR A 1 214 ? -7.932 -2.148 -2.697 1.00 80.38 214 TYR A N 1
ATOM 1713 C CA . TYR A 1 214 ? -7.320 -1.843 -3.992 1.00 80.38 214 TYR A CA 1
ATOM 1714 C C . TYR A 1 214 ? -5.784 -1.857 -3.922 1.00 80.38 214 TYR A C 1
ATOM 1716 O O . TYR A 1 214 ? -5.132 -2.418 -4.798 1.00 80.38 214 TYR A O 1
ATOM 1724 N N . GLY A 1 215 ? -5.197 -1.300 -2.861 1.00 80.94 215 GLY A N 1
ATOM 1725 C CA . GLY A 1 215 ? -3.754 -1.309 -2.633 1.00 80.94 215 GLY A CA 1
ATOM 1726 C C . GLY A 1 215 ? -3.187 -2.718 -2.456 1.00 80.94 215 GLY A C 1
ATOM 1727 O O . GLY A 1 215 ? -2.127 -3.014 -3.005 1.00 80.94 215 GLY A O 1
ATOM 1728 N N . HIS A 1 216 ? -3.912 -3.616 -1.780 1.00 82.75 216 HIS A N 1
ATOM 1729 C CA . HIS A 1 216 ? -3.551 -5.033 -1.675 1.00 82.75 216 HIS A CA 1
ATOM 1730 C C . HIS A 1 216 ? -3.588 -5.746 -3.032 1.00 82.75 216 HIS A C 1
ATOM 1732 O O . HIS A 1 216 ? -2.653 -6.481 -3.349 1.00 82.75 216 HIS A O 1
ATOM 1738 N N . ILE A 1 217 ? -4.621 -5.500 -3.846 1.00 86.12 217 ILE A N 1
ATOM 1739 C CA . ILE A 1 217 ? -4.727 -6.052 -5.207 1.00 86.12 217 ILE A CA 1
ATOM 1740 C C . ILE A 1 217 ? -3.571 -5.543 -6.074 1.00 86.12 217 ILE A C 1
ATOM 1742 O O . ILE A 1 217 ? -2.881 -6.338 -6.708 1.00 86.12 217 ILE A O 1
ATOM 1746 N N . LEU A 1 218 ? -3.307 -4.235 -6.053 1.00 85.44 218 LEU A N 1
ATOM 1747 C CA . LEU A 1 218 ? -2.221 -3.619 -6.815 1.00 85.44 218 LEU A CA 1
ATOM 1748 C C . LEU A 1 218 ? -0.840 -4.100 -6.345 1.00 85.44 218 LEU A C 1
ATOM 1750 O O . LEU A 1 218 ? 0.045 -4.336 -7.160 1.00 85.44 218 LEU A O 1
ATOM 1754 N N . SER A 1 219 ? -0.661 -4.314 -5.040 1.00 83.62 219 SER A N 1
ATOM 1755 C CA . SER A 1 219 ? 0.550 -4.915 -4.474 1.00 83.62 219 SER A CA 1
ATOM 1756 C C . SER A 1 219 ? 0.755 -6.346 -4.985 1.00 83.62 219 SER A C 1
ATOM 1758 O O . SER A 1 219 ? 1.839 -6.670 -5.466 1.00 83.6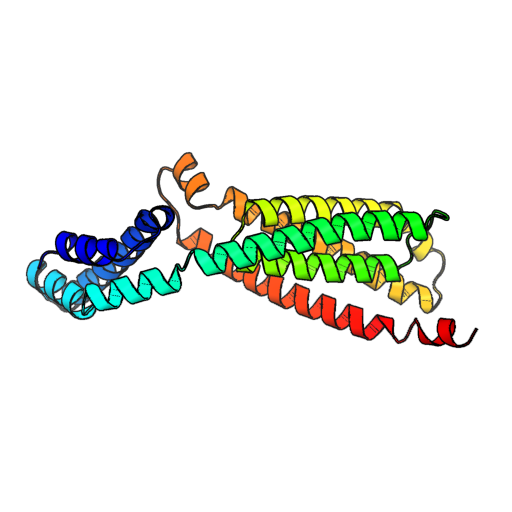2 219 SER A O 1
ATOM 1760 N N . ALA A 1 220 ? -0.286 -7.184 -4.973 1.00 84.25 220 ALA A N 1
ATOM 1761 C CA . ALA A 1 220 ? -0.220 -8.540 -5.519 1.00 84.25 220 ALA A CA 1
ATOM 1762 C C . ALA A 1 220 ? 0.091 -8.544 -7.026 1.00 84.25 220 ALA A C 1
ATOM 1764 O O . ALA A 1 220 ? 0.963 -9.290 -7.473 1.00 84.25 220 ALA A O 1
ATOM 1765 N N . PHE A 1 221 ? -0.557 -7.661 -7.789 1.00 85.44 221 PHE A N 1
ATOM 1766 C CA . PHE A 1 221 ? -0.302 -7.487 -9.217 1.00 85.44 221 PHE A CA 1
ATOM 1767 C C . PHE A 1 221 ? 1.144 -7.049 -9.493 1.00 85.44 221 PHE A C 1
ATOM 1769 O O . PHE A 1 221 ? 1.815 -7.642 -10.331 1.00 85.44 221 PHE A O 1
ATOM 1776 N N . SER A 1 222 ? 1.673 -6.094 -8.718 1.00 81.62 222 SER A N 1
ATOM 1777 C CA . SER A 1 222 ? 3.060 -5.624 -8.855 1.00 81.62 222 SER A CA 1
ATOM 1778 C C . SER A 1 222 ? 4.091 -6.736 -8.629 1.00 81.62 222 SER A C 1
ATOM 1780 O O . SER A 1 222 ? 5.098 -6.800 -9.329 1.00 81.62 222 SER A O 1
ATOM 1782 N N . ILE A 1 223 ? 3.820 -7.659 -7.698 1.00 82.56 223 ILE A N 1
ATOM 1783 C CA . ILE A 1 223 ? 4.674 -8.830 -7.460 1.00 82.56 223 ILE A CA 1
ATOM 1784 C C . ILE A 1 223 ? 4.637 -9.760 -8.672 1.00 82.56 223 ILE A C 1
ATOM 1786 O O . ILE A 1 223 ? 5.691 -10.210 -9.112 1.00 82.56 223 ILE A O 1
ATOM 1790 N N . ALA A 1 224 ? 3.451 -10.031 -9.223 1.00 83.44 224 ALA A N 1
ATOM 1791 C CA . ALA A 1 224 ? 3.314 -10.876 -10.405 1.00 83.44 224 ALA A CA 1
ATOM 1792 C C . ALA A 1 224 ? 4.080 -10.289 -11.602 1.00 83.44 224 ALA A C 1
ATOM 1794 O O . ALA A 1 224 ? 4.854 -11.001 -12.236 1.00 83.44 224 ALA A O 1
ATOM 1795 N N . CYS A 1 225 ? 3.947 -8.984 -11.855 1.00 79.19 225 CYS A N 1
ATOM 1796 C CA . CYS A 1 225 ? 4.694 -8.293 -12.907 1.00 79.19 225 CYS A CA 1
ATOM 1797 C C . CYS A 1 225 ? 6.211 -8.339 -12.681 1.00 79.19 225 CYS A C 1
ATOM 1799 O O . CYS A 1 225 ? 6.955 -8.583 -13.626 1.00 79.19 225 CYS A O 1
ATOM 1801 N N . ALA A 1 226 ? 6.681 -8.152 -11.443 1.00 78.62 226 ALA A N 1
ATOM 1802 C CA . ALA A 1 226 ? 8.104 -8.247 -11.125 1.00 78.62 226 ALA A CA 1
ATOM 1803 C C . ALA A 1 226 ? 8.655 -9.668 -11.347 1.00 78.62 226 ALA A C 1
ATOM 1805 O O . ALA A 1 226 ? 9.740 -9.821 -11.899 1.00 78.62 226 ALA A O 1
ATOM 1806 N N . VAL A 1 227 ? 7.903 -10.707 -10.967 1.00 81.69 227 VAL A N 1
ATOM 1807 C CA . VAL A 1 227 ? 8.287 -12.111 -11.200 1.00 81.69 227 VAL A CA 1
ATOM 1808 C C . VAL A 1 227 ? 8.340 -12.423 -12.695 1.00 81.69 227 VAL A C 1
ATOM 1810 O O . VAL A 1 227 ? 9.326 -12.995 -13.150 1.00 81.69 227 VAL A O 1
ATOM 1813 N N . LEU A 1 228 ? 7.329 -11.999 -13.461 1.00 77.44 228 LEU A N 1
ATOM 1814 C CA . LEU A 1 228 ? 7.303 -12.173 -14.916 1.00 77.44 228 LEU A CA 1
ATOM 1815 C C . LEU A 1 228 ? 8.485 -11.465 -15.591 1.00 77.44 228 LEU A C 1
ATOM 1817 O O . LEU A 1 228 ? 9.158 -12.055 -16.433 1.00 77.44 228 LEU A O 1
ATOM 1821 N N . ALA A 1 229 ? 8.797 -10.235 -15.175 1.00 72.44 229 ALA A N 1
ATOM 1822 C CA . ALA A 1 229 ? 9.953 -9.506 -15.686 1.00 72.44 229 ALA A CA 1
ATOM 1823 C C . ALA A 1 229 ? 11.268 -10.253 -15.410 1.00 72.44 229 ALA A C 1
ATOM 1825 O O . ALA A 1 229 ? 12.098 -10.367 -16.305 1.00 72.44 229 ALA A O 1
ATOM 1826 N N . ILE A 1 230 ? 11.437 -10.828 -14.212 1.00 72.88 230 ILE A N 1
ATOM 1827 C CA . ILE A 1 230 ? 12.618 -11.639 -13.871 1.00 72.88 230 ILE A CA 1
ATOM 1828 C C . ILE A 1 230 ? 12.713 -12.886 -14.752 1.00 72.88 230 ILE A C 1
ATOM 1830 O O . ILE A 1 230 ? 13.809 -13.217 -15.187 1.00 72.88 230 ILE A O 1
ATOM 1834 N N . THR A 1 231 ? 11.604 -13.571 -15.046 1.00 69.88 231 THR A N 1
ATOM 1835 C CA . THR A 1 231 ? 11.630 -14.775 -15.897 1.00 69.88 231 THR A CA 1
ATOM 1836 C C . THR A 1 231 ? 11.970 -14.485 -17.356 1.00 69.88 231 THR A C 1
ATOM 1838 O O . THR A 1 231 ? 12.480 -15.369 -18.036 1.00 69.88 231 THR A O 1
ATOM 1841 N N . CYS A 1 232 ? 11.743 -13.256 -17.822 1.00 64.44 232 CYS A N 1
ATOM 1842 C CA . CYS A 1 232 ? 12.064 -12.845 -19.188 1.00 64.44 232 CYS A CA 1
ATOM 1843 C C . CYS A 1 232 ? 13.492 -12.294 -19.354 1.00 64.44 232 CYS A C 1
ATOM 1845 O O . CYS A 1 232 ? 13.964 -12.149 -20.477 1.00 64.44 232 CYS A O 1
ATOM 1847 N N . ILE A 1 233 ? 14.198 -11.978 -18.261 1.00 63.44 233 ILE A N 1
ATOM 1848 C CA . ILE A 1 233 ? 15.582 -11.476 -18.312 1.00 63.44 233 ILE A CA 1
ATOM 1849 C C . ILE A 1 233 ? 16.583 -12.559 -18.800 1.00 63.44 233 ILE A C 1
ATOM 1851 O O . ILE A 1 233 ? 17.387 -12.251 -19.681 1.00 63.44 233 ILE A O 1
ATOM 1855 N N . PRO A 1 234 ? 16.561 -13.821 -18.311 1.00 56.47 234 PRO A N 1
ATOM 1856 C CA . PRO A 1 234 ? 17.514 -14.861 -18.714 1.00 56.47 234 PRO A CA 1
ATOM 1857 C C . PRO A 1 234 ? 17.476 -15.214 -20.202 1.00 56.47 234 PRO A C 1
ATOM 1859 O O . PRO A 1 234 ? 18.534 -15.374 -20.803 1.00 56.47 234 PRO A O 1
ATOM 1862 N N . THR A 1 235 ? 16.286 -15.259 -20.810 1.00 53.38 235 THR A N 1
ATOM 1863 C CA . THR A 1 235 ? 16.094 -15.579 -22.237 1.00 53.38 235 THR A CA 1
ATOM 1864 C C . THR A 1 235 ? 16.723 -14.551 -23.185 1.00 53.38 235 THR A C 1
ATOM 1866 O O . THR A 1 235 ? 16.844 -14.817 -24.373 1.00 53.38 235 THR A O 1
ATOM 1869 N N . VAL A 1 236 ? 17.141 -13.391 -22.665 1.00 49.88 236 VAL A N 1
ATOM 1870 C CA . VAL A 1 236 ? 17.761 -12.287 -23.419 1.00 49.88 236 VAL A CA 1
ATOM 1871 C C . VAL A 1 236 ? 19.240 -12.082 -23.041 1.00 49.88 236 VAL A C 1
ATOM 1873 O O . VAL A 1 236 ? 19.998 -11.510 -23.819 1.00 49.88 236 VAL A O 1
ATOM 1876 N N . ILE A 1 237 ? 19.687 -12.568 -21.872 1.00 44.91 237 ILE A N 1
ATOM 1877 C CA . ILE A 1 237 ? 21.099 -12.510 -21.434 1.00 44.91 237 ILE A CA 1
ATOM 1878 C C . ILE A 1 237 ? 21.938 -13.640 -22.049 1.00 44.91 237 ILE A C 1
ATOM 1880 O O . ILE A 1 237 ? 23.130 -13.454 -22.289 1.00 44.91 237 ILE A O 1
ATOM 1884 N N . GLU A 1 238 ? 21.338 -14.799 -22.324 1.00 47.19 238 GLU A N 1
ATOM 1885 C CA . GLU A 1 238 ? 22.023 -15.954 -22.924 1.00 47.19 238 GLU A CA 1
ATOM 1886 C C . GLU A 1 238 ? 22.820 -15.627 -24.213 1.00 47.19 238 GLU A C 1
ATOM 1888 O O . GLU A 1 238 ? 23.980 -16.035 -24.289 1.00 47.19 238 GLU A O 1
ATOM 1893 N N . PRO A 1 239 ? 22.304 -14.822 -25.168 1.00 50.34 239 PRO A N 1
ATOM 1894 C CA . PRO A 1 239 ? 23.080 -14.378 -26.329 1.00 50.34 239 PRO A CA 1
ATOM 1895 C C . PRO A 1 239 ? 24.249 -13.431 -25.997 1.00 50.34 239 PRO A C 1
ATOM 1897 O O . PRO A 1 239 ? 25.238 -13.407 -26.722 1.00 50.34 239 PRO A O 1
ATOM 1900 N N . PHE A 1 240 ? 24.172 -12.659 -24.906 1.00 44.56 240 PHE A N 1
ATOM 1901 C CA . PHE A 1 240 ? 25.238 -11.736 -24.483 1.00 44.56 240 PHE A CA 1
ATOM 1902 C C . PHE A 1 240 ? 26.389 -12.432 -23.746 1.00 44.56 240 PHE A C 1
ATOM 1904 O O . PHE A 1 240 ? 27.492 -11.901 -23.722 1.00 44.56 240 PHE A O 1
ATOM 1911 N N . LEU A 1 241 ? 26.145 -13.599 -23.137 1.00 45.12 241 LEU A N 1
ATOM 1912 C CA . LEU A 1 241 ? 27.179 -14.413 -22.479 1.00 45.12 241 LEU A CA 1
ATOM 1913 C C . LEU A 1 241 ? 27.917 -15.353 -23.448 1.00 45.12 241 LEU A C 1
ATOM 1915 O O . LEU A 1 241 ? 28.882 -16.001 -23.045 1.00 45.12 241 LEU A O 1
ATOM 1919 N N . GLN A 1 242 ? 27.446 -15.463 -24.693 1.00 48.50 242 GLN A N 1
ATOM 1920 C CA . GLN A 1 242 ? 28.047 -16.292 -25.743 1.00 48.50 242 GLN A CA 1
ATOM 1921 C C . GLN A 1 242 ? 28.958 -15.508 -26.710 1.00 48.50 242 GLN A C 1
ATOM 1923 O O . GLN A 1 242 ? 29.565 -16.132 -27.581 1.00 48.50 242 GLN A O 1
ATOM 1928 N N . ASN A 1 243 ? 29.093 -14.188 -26.534 1.00 42.25 243 ASN A N 1
ATOM 1929 C CA . ASN A 1 243 ? 30.082 -13.321 -27.198 1.00 42.25 243 ASN A CA 1
ATOM 1930 C C . ASN A 1 243 ? 31.151 -12.851 -26.204 1.00 42.25 243 ASN A C 1
ATOM 1932 O O . ASN A 1 243 ? 32.271 -12.537 -26.668 1.00 42.25 243 ASN A O 1
#